Protein AF-A0A956QZU5-F1 (afdb_monomer_lite)

Secondary structure (DSSP, 8-state):
----------------------------------------------PPP-----------------------PPPPP--PPPPPPPPPPPPPPP----PPPP--PPPPP----------------S-GGGSTTGGGTT-BHHHH-TTS-GGG-HHHHHHHHHHHH-TTS---S-HHHHHHHHHHTTEEEEP--SSPPGGG--TTPEEEEEPGGG---EEEEEEETTEEEEEETTTTEEEEEEEHHHHHHTTB-TTSPBPTTS-SEEEEEEE-----

pLDDT: mean 71.3, std 22.9, range [30.33, 98.25]

Structure (mmCIF, N/CA/C/O backbone):
data_AF-A0A956QZU5-F1
#
_entry.id   AF-A0A956QZU5-F1
#
loop_
_atom_site.group_PDB
_atom_site.id
_atom_site.type_symbol
_atom_site.label_atom_id
_atom_site.label_alt_id
_atom_site.label_comp_id
_atom_site.label_asym_id
_atom_site.label_entity_id
_atom_site.label_seq_id
_atom_site.pdbx_PDB_ins_code
_atom_site.Cartn_x
_atom_site.Cartn_y
_atom_site.Cartn_z
_atom_site.occupancy
_atom_site.B_iso_or_equiv
_atom_site.auth_seq_id
_atom_site.auth_comp_id
_atom_site.auth_asym_id
_atom_site.auth_atom_id
_atom_site.pdbx_PDB_model_num
ATOM 1 N N . MET A 1 1 ? 34.925 -37.751 5.361 1.00 38.22 1 MET A N 1
ATOM 2 C CA . MET A 1 1 ? 33.468 -37.936 5.186 1.00 38.22 1 MET A CA 1
ATOM 3 C C . MET A 1 1 ? 32.939 -36.704 4.480 1.00 38.22 1 MET A C 1
ATOM 5 O O . MET A 1 1 ? 33.231 -35.604 4.926 1.00 38.22 1 MET A O 1
ATOM 9 N N . ASN A 1 2 ? 32.300 -36.908 3.331 1.00 30.33 2 ASN A N 1
ATOM 10 C CA . ASN A 1 2 ? 31.951 -35.898 2.332 1.00 30.33 2 ASN A CA 1
ATOM 11 C C . ASN A 1 2 ? 30.413 -35.758 2.322 1.00 30.33 2 ASN A C 1
ATOM 13 O O . ASN A 1 2 ? 29.758 -36.794 2.193 1.00 30.33 2 ASN A O 1
ATOM 17 N N . PRO A 1 3 ? 29.812 -34.569 2.510 1.00 35.53 3 PRO A N 1
ATOM 18 C CA . PRO A 1 3 ? 28.364 -34.428 2.613 1.00 35.53 3 PRO A CA 1
ATOM 19 C C . PRO A 1 3 ? 27.790 -33.980 1.266 1.00 35.53 3 PRO A C 1
ATOM 21 O O . PRO A 1 3 ? 27.530 -32.797 1.070 1.00 35.53 3 PRO A O 1
ATOM 24 N N . PHE A 1 4 ? 27.649 -34.898 0.307 1.00 39.19 4 PHE A N 1
ATOM 25 C CA . PHE A 1 4 ? 27.058 -34.551 -0.989 1.00 39.19 4 PHE A CA 1
ATOM 26 C C . PHE A 1 4 ? 26.403 -35.734 -1.708 1.00 39.19 4 PHE A C 1
ATOM 28 O O . PHE A 1 4 ? 26.676 -35.947 -2.874 1.00 39.19 4 PHE A O 1
ATOM 35 N N . GLU A 1 5 ? 25.528 -36.490 -1.041 1.00 43.59 5 GLU A N 1
ATOM 36 C CA . GLU A 1 5 ? 24.536 -37.336 -1.727 1.00 43.59 5 GLU A CA 1
ATOM 37 C C . GLU A 1 5 ? 23.300 -37.518 -0.845 1.00 43.59 5 GLU A C 1
ATOM 39 O O . GLU A 1 5 ? 23.311 -38.314 0.087 1.00 43.59 5 GLU A O 1
ATOM 44 N N . PHE A 1 6 ? 22.230 -36.774 -1.123 1.00 40.91 6 PHE A N 1
ATOM 45 C CA . PHE A 1 6 ? 20.870 -37.178 -0.763 1.00 40.91 6 PHE A CA 1
ATOM 46 C C . PHE A 1 6 ? 19.890 -36.361 -1.608 1.00 40.91 6 PHE A C 1
ATOM 48 O O . PHE A 1 6 ? 19.799 -35.156 -1.418 1.00 40.91 6 PHE A O 1
ATOM 55 N N . PHE A 1 7 ? 19.263 -37.019 -2.590 1.00 35.16 7 PHE A N 1
ATOM 56 C CA . PHE A 1 7 ? 17.941 -36.775 -3.202 1.00 35.16 7 PHE A CA 1
ATOM 57 C C . PHE A 1 7 ? 17.931 -37.268 -4.660 1.00 35.16 7 PHE A C 1
ATOM 59 O O . PHE A 1 7 ? 18.021 -36.501 -5.614 1.00 35.16 7 PHE A O 1
ATOM 66 N N . GLN A 1 8 ? 17.775 -38.585 -4.824 1.00 36.25 8 GLN A N 1
ATOM 67 C CA . GLN A 1 8 ? 17.162 -39.184 -6.009 1.00 36.25 8 GLN A CA 1
ATOM 68 C C . GLN A 1 8 ? 16.146 -40.241 -5.569 1.00 36.25 8 GLN A C 1
ATOM 70 O O . GLN A 1 8 ? 16.513 -41.290 -5.048 1.00 36.25 8 GLN A O 1
ATOM 75 N N . SER A 1 9 ? 14.871 -39.922 -5.772 1.00 33.72 9 SER A N 1
ATOM 76 C CA . SER A 1 9 ? 13.705 -40.808 -5.931 1.00 33.72 9 SER A CA 1
ATOM 77 C C . SER A 1 9 ? 12.515 -40.046 -5.386 1.00 33.72 9 SER A C 1
ATOM 79 O O . SER A 1 9 ? 12.492 -39.816 -4.186 1.00 33.72 9 SER A O 1
ATOM 81 N N . ILE A 1 10 ? 11.575 -39.627 -6.238 1.00 36.19 10 ILE A N 1
ATOM 82 C CA . ILE A 1 10 ? 10.305 -40.344 -6.425 1.00 36.19 10 ILE A CA 1
ATOM 83 C C . ILE A 1 10 ? 9.734 -39.929 -7.790 1.00 36.19 10 ILE A C 1
ATOM 85 O O . ILE A 1 10 ? 9.437 -38.763 -8.020 1.00 36.19 10 ILE A O 1
ATOM 89 N N . ASN A 1 11 ? 9.598 -40.890 -8.697 1.00 33.41 11 ASN A N 1
ATOM 90 C CA . ASN A 1 11 ? 8.709 -40.822 -9.852 1.00 33.41 11 ASN A CA 1
ATOM 91 C C . ASN A 1 11 ? 7.916 -42.131 -9.860 1.00 33.41 11 ASN A C 1
ATOM 93 O O . ASN A 1 11 ? 8.456 -43.164 -9.454 1.00 33.41 11 ASN A O 1
ATOM 97 N N . THR A 1 12 ? 6.709 -42.072 -10.429 1.00 35.16 12 THR A N 1
ATOM 98 C CA . THR A 1 12 ? 5.807 -43.162 -10.871 1.00 35.16 12 THR A CA 1
ATOM 99 C C . THR A 1 12 ? 4.524 -43.316 -10.040 1.00 35.16 12 THR A C 1
ATOM 101 O O . THR A 1 12 ? 4.569 -43.247 -8.817 1.00 35.16 12 THR A O 1
ATOM 104 N N . ILE A 1 13 ? 3.425 -43.612 -10.763 1.00 38.38 13 ILE A N 1
ATOM 105 C CA . ILE A 1 13 ? 1.996 -43.800 -10.403 1.00 38.38 13 ILE A CA 1
ATOM 106 C C . ILE A 1 13 ? 1.178 -42.532 -10.759 1.00 38.38 13 ILE A C 1
ATOM 108 O O . ILE A 1 13 ? 1.432 -41.477 -10.202 1.00 38.38 13 ILE A O 1
ATOM 112 N N . ASN A 1 14 ? 0.189 -42.502 -11.661 1.00 34.97 14 ASN A N 1
ATOM 113 C CA . ASN A 1 14 ? -0.456 -43.524 -12.486 1.00 34.97 14 ASN A CA 1
ATOM 114 C C . ASN A 1 14 ? -1.150 -42.883 -13.705 1.00 34.97 14 ASN A C 1
ATOM 116 O O . ASN A 1 14 ? -1.544 -41.720 -13.690 1.00 34.97 14 ASN A O 1
ATOM 120 N N . ASP A 1 15 ? -1.318 -43.721 -14.720 1.00 37.34 15 ASP A N 1
ATOM 121 C CA . ASP A 1 15 ? -1.978 -43.518 -16.006 1.00 37.34 15 ASP A CA 1
ATOM 122 C C . ASP A 1 15 ? -3.505 -43.787 -15.911 1.00 37.34 15 ASP A C 1
ATOM 124 O O . ASP A 1 15 ? -3.939 -44.589 -15.084 1.00 37.34 15 ASP A O 1
ATOM 128 N N . LYS A 1 16 ? -4.279 -43.185 -16.832 1.00 39.16 16 LYS A N 1
ATOM 129 C CA . LYS A 1 16 ? -5.666 -43.508 -17.269 1.00 39.16 16 LYS A CA 1
ATOM 130 C C . LYS A 1 16 ? -6.864 -43.325 -16.314 1.00 39.16 16 LYS A C 1
ATOM 132 O O . LYS A 1 16 ? -7.132 -44.145 -15.447 1.00 39.16 16 LYS A O 1
ATOM 137 N N . SER A 1 17 ? -7.776 -42.424 -16.693 1.00 39.62 17 SER A N 1
ATOM 138 C CA . SER A 1 17 ? -9.068 -42.836 -17.283 1.00 39.62 17 SER A CA 1
ATOM 139 C C . SER A 1 17 ? -9.805 -41.646 -17.910 1.00 39.62 17 SER A C 1
ATOM 141 O O . SER A 1 17 ? -9.961 -40.586 -17.312 1.00 39.62 17 SER A O 1
ATOM 143 N N . ALA A 1 18 ? -10.229 -41.838 -19.156 1.00 44.56 18 ALA A N 1
ATOM 144 C CA . ALA A 1 18 ? -11.156 -40.980 -19.873 1.00 44.56 18 ALA A CA 1
ATOM 145 C C . ALA A 1 18 ? -12.577 -41.493 -19.625 1.00 44.56 18 ALA A C 1
ATOM 147 O O . ALA A 1 18 ? -12.804 -42.683 -19.809 1.00 44.56 18 ALA A O 1
ATOM 148 N N . HIS A 1 19 ? -13.519 -40.614 -19.277 1.00 39.38 19 HIS A N 1
ATOM 149 C CA . HIS A 1 19 ? -14.961 -40.857 -19.395 1.00 39.38 19 HIS A CA 1
ATOM 150 C C . HIS A 1 19 ? -15.731 -39.530 -19.564 1.00 39.38 19 HIS A C 1
ATOM 152 O O . HIS A 1 19 ? -15.173 -38.465 -19.300 1.00 39.38 19 HIS A O 1
ATOM 158 N N . PRO A 1 20 ? -16.952 -39.581 -20.130 1.00 51.41 20 PRO A N 1
ATOM 159 C CA . PRO A 1 20 ? -17.399 -38.616 -21.125 1.00 51.41 20 PRO A CA 1
ATOM 160 C C . PRO A 1 20 ? -18.275 -37.488 -20.577 1.00 51.41 20 PRO A C 1
ATOM 162 O O . PRO A 1 20 ? -18.876 -37.567 -19.509 1.00 51.41 20 PRO A O 1
ATOM 165 N N . VAL A 1 21 ? -18.383 -36.465 -21.422 1.00 42.22 21 VAL A N 1
ATOM 166 C CA . VAL A 1 21 ? -19.355 -35.373 -21.394 1.00 42.22 21 VAL A CA 1
ATOM 167 C C . VAL A 1 21 ? -20.777 -35.938 -21.327 1.00 42.22 21 VAL A C 1
ATOM 169 O O . VAL A 1 21 ? -21.242 -36.549 -22.289 1.00 42.22 21 VAL A O 1
ATOM 172 N N . HIS A 1 22 ? -21.482 -35.682 -20.224 1.00 40.66 22 HIS A N 1
ATOM 173 C CA . HIS A 1 22 ? -22.939 -35.750 -20.185 1.00 40.66 22 HIS A CA 1
ATOM 174 C C . HIS A 1 22 ? -23.509 -34.341 -20.067 1.00 40.66 22 HIS A C 1
ATOM 176 O O . HIS A 1 22 ? -23.299 -33.620 -19.096 1.00 40.66 22 HIS A O 1
ATOM 182 N N . ASN A 1 23 ? -24.204 -33.977 -21.137 1.00 38.19 23 ASN A N 1
ATOM 183 C CA . ASN A 1 23 ? -25.040 -32.808 -21.286 1.00 38.19 23 ASN A CA 1
ATOM 184 C C . ASN A 1 23 ? -26.432 -33.192 -20.760 1.00 38.19 23 ASN A C 1
ATOM 186 O O . ASN A 1 23 ? -27.023 -34.150 -21.262 1.00 38.19 23 ASN A O 1
ATOM 190 N N . SER A 1 24 ? -26.947 -32.477 -19.767 1.00 42.22 24 SER A N 1
ATOM 191 C CA . SER A 1 24 ? -28.343 -32.596 -19.339 1.00 42.22 24 SER A CA 1
ATOM 192 C C . SER A 1 24 ? -28.873 -31.217 -18.974 1.00 42.22 24 SER A C 1
ATOM 194 O O . SER A 1 24 ? -28.684 -30.707 -17.873 1.00 42.22 24 SER A O 1
ATOM 196 N N . SER A 1 25 ? -29.487 -30.617 -19.987 1.00 39.22 25 SER A N 1
ATOM 197 C CA . SER A 1 25 ? -30.567 -29.646 -19.897 1.00 39.22 25 SER A CA 1
ATOM 198 C C . SER A 1 25 ? -31.794 -30.229 -19.184 1.00 39.22 25 SER A C 1
ATOM 200 O O . SER A 1 25 ? -31.963 -31.446 -19.170 1.00 39.22 25 SER A O 1
ATOM 202 N N . GLU A 1 26 ? -32.679 -29.322 -18.752 1.00 39.72 26 GLU A N 1
ATOM 203 C CA . GLU A 1 26 ? -34.025 -29.526 -18.176 1.00 39.72 26 GLU A CA 1
ATOM 204 C C . GLU A 1 26 ? -34.072 -29.719 -16.650 1.00 39.72 26 GLU A C 1
ATOM 206 O O . GLU A 1 26 ? -33.242 -30.411 -16.082 1.00 39.72 26 GLU A O 1
ATOM 211 N N . LEU A 1 27 ? -35.022 -29.187 -15.877 1.00 39.19 27 LEU A N 1
ATOM 212 C CA . LEU A 1 27 ? -36.102 -28.205 -16.031 1.00 39.19 27 LEU A CA 1
ATOM 213 C C . LEU A 1 27 ? -36.730 -28.048 -14.618 1.00 39.19 27 LEU A C 1
ATOM 215 O O . LEU A 1 27 ? -36.674 -28.966 -13.807 1.00 39.19 27 LEU A O 1
ATOM 219 N N . PHE A 1 28 ? -37.438 -26.934 -14.421 1.00 36.53 28 PHE A N 1
ATOM 220 C CA . PHE A 1 28 ? -38.560 -26.710 -13.491 1.00 36.53 28 PHE A CA 1
ATOM 221 C C . PHE A 1 28 ? -38.368 -26.367 -11.992 1.00 36.53 28 PHE A C 1
ATOM 223 O O . PHE A 1 28 ? -37.887 -27.138 -11.173 1.00 36.53 28 PHE A O 1
ATOM 230 N N . ALA A 1 29 ? -39.008 -25.224 -11.690 1.00 35.06 29 ALA A N 1
ATOM 231 C CA . ALA A 1 29 ? -39.972 -24.961 -10.613 1.00 35.06 29 ALA A CA 1
ATOM 232 C C . ALA A 1 29 ? -39.468 -24.569 -9.209 1.00 35.06 29 ALA A C 1
ATOM 234 O O . ALA A 1 29 ? -39.202 -25.392 -8.344 1.00 35.06 29 ALA A O 1
ATOM 235 N N . SER A 1 30 ? -39.465 -23.245 -8.997 1.00 42.38 30 SER A N 1
ATOM 236 C CA . SER A 1 30 ? -40.261 -22.508 -7.993 1.00 42.38 30 SER A CA 1
ATOM 237 C C . SER A 1 30 ? -40.954 -23.329 -6.895 1.00 42.38 30 SER A C 1
ATOM 239 O O . SER A 1 30 ? -41.783 -24.170 -7.224 1.00 42.38 30 SER A O 1
ATOM 241 N N . PHE A 1 31 ? -40.729 -22.970 -5.621 1.00 36.97 31 PHE A N 1
ATOM 242 C CA . PHE A 1 31 ? -41.789 -22.866 -4.606 1.00 36.97 31 PHE A CA 1
ATOM 243 C C . PHE A 1 31 ? -41.334 -22.097 -3.337 1.00 36.97 31 PHE A C 1
ATOM 245 O O . PHE A 1 31 ? -40.329 -22.436 -2.723 1.00 36.97 31 PHE A O 1
ATOM 252 N N . ASN A 1 32 ? -42.159 -21.105 -2.973 1.00 37.38 32 ASN A N 1
ATOM 253 C CA . ASN A 1 32 ? -42.519 -20.544 -1.656 1.00 37.38 32 ASN A CA 1
ATOM 254 C C . ASN A 1 32 ? -41.504 -19.888 -0.698 1.00 37.38 32 ASN A C 1
ATOM 256 O O . ASN A 1 32 ? -40.763 -20.539 0.031 1.00 37.38 32 ASN A O 1
ATOM 260 N N . ASP A 1 33 ? -41.677 -18.566 -0.575 1.00 42.94 33 ASP A N 1
ATOM 261 C CA . ASP A 1 33 ? -42.192 -17.877 0.623 1.00 42.94 33 ASP A CA 1
ATOM 262 C C . ASP A 1 33 ? -42.260 -18.680 1.937 1.00 42.94 33 ASP A C 1
ATOM 264 O O . ASP A 1 33 ? -43.090 -19.576 2.104 1.00 42.94 33 ASP A O 1
ATOM 268 N N . ALA A 1 34 ? -41.529 -18.199 2.944 1.00 41.28 34 ALA A N 1
ATOM 269 C CA . ALA A 1 34 ? -41.910 -18.351 4.343 1.00 41.28 34 ALA A CA 1
ATOM 270 C C . ALA A 1 34 ? -41.553 -17.082 5.133 1.00 41.28 34 ALA A C 1
ATOM 272 O O . ALA A 1 34 ? -40.403 -16.814 5.473 1.00 41.28 34 ALA A O 1
ATOM 273 N N . LYS A 1 35 ? -42.601 -16.306 5.428 1.00 43.19 35 LYS A N 1
ATOM 274 C CA . LYS A 1 35 ? -42.696 -15.403 6.578 1.00 43.19 35 LYS A CA 1
ATOM 275 C C . LYS A 1 35 ? -42.631 -16.204 7.881 1.00 43.19 35 LYS A C 1
ATOM 277 O O . LYS A 1 35 ? -43.197 -17.292 7.929 1.00 43.19 35 LYS A O 1
ATOM 282 N N . ASN A 1 36 ? -42.090 -15.565 8.922 1.00 39.16 36 ASN A N 1
ATOM 283 C CA . ASN A 1 36 ? -42.356 -15.700 10.371 1.00 39.16 36 ASN A CA 1
ATOM 284 C C . ASN A 1 36 ? -41.041 -15.799 11.151 1.00 39.16 36 ASN A C 1
ATOM 286 O O . ASN A 1 36 ? -40.121 -16.471 10.720 1.00 39.16 36 ASN A O 1
ATOM 290 N N . ALA A 1 37 ? -40.887 -15.233 12.338 1.00 40.50 37 ALA A N 1
ATOM 291 C CA . ALA A 1 37 ? -41.684 -14.306 13.126 1.00 40.50 37 ALA A CA 1
ATOM 292 C C . ALA A 1 37 ? -40.776 -13.845 14.276 1.00 40.50 37 ALA A C 1
ATOM 294 O O . ALA A 1 37 ? -39.840 -14.546 14.660 1.00 40.50 37 ALA A O 1
ATOM 295 N N . ASN A 1 38 ? -41.098 -12.682 14.836 1.00 40.41 38 ASN A N 1
ATOM 296 C CA . ASN A 1 38 ? -40.639 -12.221 16.140 1.00 40.41 38 ASN A CA 1
ATOM 297 C C . ASN A 1 38 ? -40.618 -13.345 17.184 1.00 40.41 38 ASN A C 1
ATOM 299 O O . ASN A 1 38 ? -41.602 -14.064 17.352 1.00 40.41 38 ASN A O 1
ATOM 303 N N . THR A 1 39 ? -39.561 -13.401 17.988 1.00 44.12 39 THR A N 1
ATOM 304 C CA . THR A 1 39 ? -39.683 -13.876 19.368 1.00 44.12 39 THR A CA 1
ATOM 305 C C . THR A 1 39 ? -38.781 -13.034 20.260 1.00 44.12 39 THR A C 1
ATOM 307 O O . THR A 1 39 ? -37.579 -13.240 20.362 1.00 44.12 39 THR A O 1
ATOM 310 N N . THR A 1 40 ? -39.397 -12.030 20.871 1.00 45.34 40 THR A N 1
ATOM 311 C CA . THR A 1 40 ? -38.969 -11.421 22.127 1.00 45.34 40 THR A CA 1
ATOM 312 C C . THR A 1 40 ? -39.109 -12.447 23.248 1.00 45.34 40 THR A C 1
ATOM 314 O O . THR A 1 40 ? -40.200 -12.984 23.443 1.00 45.34 40 THR A O 1
ATOM 317 N N . SER A 1 41 ? -38.048 -12.666 24.019 1.00 48.53 41 SER A N 1
ATOM 318 C CA . SER A 1 41 ? -38.150 -13.247 25.358 1.00 48.53 41 SER A CA 1
ATOM 319 C C . SER A 1 41 ? -37.207 -12.520 26.309 1.00 48.53 41 SER A C 1
ATOM 321 O O . SER A 1 41 ? -35.990 -12.701 26.268 1.00 48.53 41 SER A O 1
ATOM 323 N N . ASP A 1 42 ? -37.818 -11.699 27.159 1.00 42.81 42 ASP A N 1
ATOM 324 C CA . ASP A 1 42 ? -37.332 -11.356 28.487 1.00 42.81 42 ASP A CA 1
ATOM 325 C C . ASP A 1 42 ? -37.038 -12.625 29.296 1.00 42.81 42 ASP A C 1
ATOM 327 O O . ASP A 1 42 ? -37.886 -13.515 29.364 1.00 42.81 42 ASP A O 1
ATOM 331 N N . SER A 1 43 ? -35.905 -12.654 30.001 1.00 47.34 43 SER A N 1
ATOM 332 C CA . SER A 1 43 ? -35.846 -13.188 31.369 1.00 47.34 43 SER A CA 1
ATOM 333 C C . SER A 1 43 ? -34.502 -12.884 32.039 1.00 47.34 43 SER A C 1
ATOM 335 O O . SER A 1 43 ? -33.470 -13.442 31.685 1.00 47.34 43 SER A O 1
ATOM 337 N N . ALA A 1 44 ? -34.578 -11.998 33.031 1.00 40.28 44 ALA A N 1
ATOM 338 C CA . ALA A 1 44 ? -34.122 -12.186 34.408 1.00 40.28 44 ALA A CA 1
ATOM 339 C C . ALA A 1 44 ? -32.714 -12.758 34.695 1.00 40.28 44 ALA A C 1
ATOM 341 O O . ALA A 1 44 ? -32.441 -13.940 34.531 1.00 40.28 44 ALA A O 1
ATOM 342 N N . ASN A 1 45 ? -31.918 -11.899 35.344 1.00 44.25 45 ASN A N 1
ATOM 343 C CA . ASN A 1 45 ? -31.195 -12.149 36.596 1.00 44.25 45 ASN A CA 1
ATOM 344 C C . ASN A 1 45 ? -30.492 -13.503 36.785 1.00 44.25 45 ASN A C 1
ATOM 346 O O . ASN A 1 45 ? -31.076 -14.465 37.281 1.00 44.25 45 ASN A O 1
ATOM 350 N N . SER A 1 46 ? -29.165 -13.459 36.695 1.00 40.97 46 SER A N 1
ATOM 351 C CA . SER A 1 46 ? -28.314 -14.186 37.635 1.00 40.97 46 SER A CA 1
ATOM 352 C C . SER A 1 46 ? -27.110 -13.326 38.011 1.00 40.97 46 SER A C 1
ATOM 354 O O . SER A 1 46 ? -26.176 -13.146 37.232 1.00 40.97 46 SER A O 1
ATOM 356 N N . PHE A 1 47 ? -27.182 -12.780 39.225 1.00 46.56 47 PHE A N 1
ATOM 357 C CA . PHE A 1 47 ? -26.055 -12.283 40.007 1.00 46.56 47 PHE A CA 1
ATOM 358 C C . PHE A 1 47 ? -24.920 -13.316 39.993 1.00 46.56 47 PHE A C 1
ATOM 360 O O . PHE A 1 47 ? -25.129 -14.461 40.393 1.00 46.56 47 PHE A O 1
ATOM 367 N N . LEU A 1 48 ? -23.722 -12.903 39.582 1.00 55.28 48 LEU A N 1
ATOM 368 C CA . LEU A 1 48 ? -22.490 -13.650 39.826 1.00 55.28 48 LEU A CA 1
ATOM 369 C C . LEU A 1 48 ? -21.719 -12.991 40.979 1.00 55.28 48 LEU A C 1
ATOM 371 O O . LEU A 1 48 ? -21.706 -11.761 41.076 1.00 55.28 48 LEU A O 1
ATOM 375 N N . PRO A 1 49 ? -21.100 -13.783 41.870 1.00 54.19 49 PRO A N 1
ATOM 376 C CA . PRO A 1 49 ? -20.373 -13.260 43.013 1.00 54.19 49 PRO A CA 1
ATOM 377 C C . PRO A 1 49 ? -19.058 -12.605 42.582 1.00 54.19 49 PRO A C 1
ATOM 379 O O . PRO A 1 49 ? -18.298 -13.131 41.769 1.00 54.19 49 PRO A O 1
ATOM 382 N N . LEU A 1 50 ? -18.809 -11.448 43.187 1.00 47.06 50 LEU A N 1
ATOM 383 C CA . LEU A 1 50 ? -17.574 -10.681 43.157 1.00 47.06 50 LEU A CA 1
ATOM 384 C C . LEU A 1 50 ? -16.436 -11.535 43.751 1.00 47.06 50 LEU A C 1
ATOM 386 O O . LEU A 1 50 ? -16.355 -11.713 44.965 1.00 47.06 50 LEU A O 1
ATOM 390 N N . LEU A 1 51 ? -15.579 -12.094 42.896 1.00 45.50 51 LEU A N 1
ATOM 391 C CA . LEU A 1 51 ? -14.311 -12.688 43.315 1.00 45.50 51 LEU A CA 1
ATOM 392 C C . LEU A 1 51 ? -13.312 -11.556 43.563 1.00 45.50 51 LEU A C 1
ATOM 394 O O . LEU A 1 51 ? -12.741 -10.989 42.633 1.00 45.50 51 LEU A O 1
ATOM 398 N N . THR A 1 52 ? -13.134 -11.221 44.837 1.00 43.78 52 THR A N 1
ATOM 399 C CA . THR A 1 52 ? -12.012 -10.431 45.339 1.00 43.78 52 THR A CA 1
ATOM 400 C C . THR A 1 52 ? -10.729 -11.211 45.063 1.00 43.78 52 THR A C 1
ATOM 402 O O . THR A 1 52 ? -10.515 -12.277 45.636 1.00 43.78 52 THR A O 1
ATOM 405 N N . ILE A 1 53 ? -9.903 -10.719 44.141 1.00 46.75 53 ILE A N 1
ATOM 406 C CA . ILE A 1 53 ? -8.560 -11.251 43.914 1.00 46.75 53 ILE A CA 1
ATOM 407 C C . ILE A 1 53 ? -7.630 -10.502 44.863 1.00 46.75 53 ILE A C 1
ATOM 409 O O . ILE A 1 53 ? -7.420 -9.297 44.713 1.00 46.75 53 ILE A O 1
ATOM 413 N N . ASP A 1 54 ? -7.110 -11.232 45.844 1.00 43.69 54 ASP A N 1
ATOM 414 C CA . ASP A 1 54 ? -6.040 -10.787 46.724 1.00 43.69 54 ASP A CA 1
ATOM 415 C C . ASP A 1 54 ? -4.808 -10.390 45.900 1.00 43.69 54 ASP A C 1
ATOM 417 O O . ASP A 1 54 ? -4.286 -11.152 45.084 1.00 43.69 54 ASP A O 1
ATOM 421 N N . THR A 1 55 ? -4.341 -9.169 46.128 1.00 53.28 55 THR A N 1
ATOM 422 C CA . THR A 1 55 ? -3.046 -8.664 45.676 1.00 53.28 55 THR A CA 1
ATOM 423 C C . THR A 1 55 ? -1.909 -9.451 46.332 1.00 53.28 55 THR A C 1
ATOM 425 O O . THR A 1 55 ? -1.817 -9.425 47.561 1.00 53.28 55 THR A O 1
ATOM 428 N N . PRO A 1 56 ? -0.985 -10.073 45.576 1.00 52.66 56 PRO A N 1
ATOM 429 C CA . PRO A 1 56 ? 0.275 -10.506 46.149 1.00 52.66 56 PRO A CA 1
ATOM 430 C C . PRO A 1 56 ? 1.210 -9.303 46.292 1.00 52.66 56 PRO A C 1
ATOM 432 O O . PRO A 1 56 ? 1.623 -8.660 45.324 1.00 52.66 56 PRO A O 1
ATOM 435 N N . GLU A 1 57 ? 1.517 -9.017 47.549 1.00 45.59 57 GLU A N 1
ATOM 436 C CA . GLU A 1 57 ? 2.592 -8.152 47.990 1.00 45.59 57 GLU A CA 1
ATOM 437 C C . GLU A 1 57 ? 3.937 -8.535 47.345 1.00 45.59 57 GLU A C 1
ATOM 439 O O . GLU A 1 57 ? 4.343 -9.694 47.300 1.00 45.59 57 GLU A O 1
ATOM 444 N N . ASN A 1 58 ? 4.654 -7.498 46.914 1.00 50.97 58 ASN A N 1
ATOM 445 C CA . ASN A 1 58 ? 6.049 -7.273 47.283 1.00 50.97 58 ASN A CA 1
ATOM 446 C C . ASN A 1 58 ? 7.046 -8.424 47.028 1.00 50.97 58 ASN A C 1
ATOM 448 O O . ASN A 1 58 ? 7.499 -9.100 47.949 1.00 50.97 58 ASN A O 1
ATOM 452 N N . ILE A 1 59 ? 7.503 -8.549 45.779 1.00 45.66 59 ILE A N 1
ATOM 453 C CA . ILE A 1 59 ? 8.784 -9.200 45.471 1.00 45.66 59 ILE A CA 1
ATOM 454 C C . ILE A 1 59 ? 9.795 -8.106 45.109 1.00 45.66 59 ILE A C 1
ATOM 456 O O . ILE A 1 59 ? 9.948 -7.712 43.952 1.00 45.66 59 ILE A O 1
ATOM 460 N N . GLN A 1 60 ? 10.496 -7.605 46.129 1.00 44.03 60 GLN A N 1
ATOM 461 C CA . GLN A 1 60 ? 11.757 -6.885 45.969 1.00 44.03 60 GLN A CA 1
ATOM 462 C C . GLN A 1 60 ? 12.820 -7.849 45.422 1.00 44.03 60 GLN A C 1
ATOM 464 O O . GLN A 1 60 ? 13.563 -8.486 46.167 1.00 44.03 60 GLN A O 1
ATOM 469 N N . ASN A 1 61 ? 12.916 -7.940 44.096 1.00 41.19 61 ASN A N 1
ATOM 470 C CA . ASN A 1 61 ? 14.060 -8.558 43.439 1.00 41.19 61 ASN A CA 1
ATOM 471 C C . ASN A 1 61 ? 15.269 -7.619 43.538 1.00 41.19 61 ASN A C 1
ATOM 473 O O . ASN A 1 61 ? 15.449 -6.686 42.756 1.00 41.19 61 ASN A O 1
ATOM 477 N N . SER A 1 62 ? 16.105 -7.891 44.535 1.00 45.72 62 SER A N 1
ATOM 478 C CA . SER A 1 62 ? 17.476 -7.407 44.654 1.00 45.72 62 SER A CA 1
ATOM 479 C C . SER A 1 62 ? 18.314 -7.939 43.477 1.00 45.72 62 SER A C 1
ATOM 481 O O . SER A 1 62 ? 18.895 -9.023 43.548 1.00 45.72 62 SER A O 1
ATOM 483 N N . CYS A 1 63 ? 18.408 -7.168 42.394 1.00 43.09 63 CYS A N 1
ATOM 484 C CA . CYS A 1 63 ? 19.436 -7.350 41.369 1.00 43.09 63 CYS A CA 1
ATOM 485 C C . CYS A 1 63 ? 20.793 -6.898 41.928 1.00 43.09 63 CYS A C 1
ATOM 487 O O . CYS A 1 63 ? 21.170 -5.732 41.816 1.00 43.09 63 CYS A O 1
ATOM 489 N N . GLN A 1 64 ? 21.539 -7.821 42.539 1.00 47.69 64 GLN A N 1
ATOM 490 C CA . GLN A 1 64 ? 22.959 -7.607 42.812 1.00 47.69 64 GLN A CA 1
ATOM 491 C C . GLN A 1 64 ? 23.739 -7.709 41.497 1.00 47.69 64 GLN A C 1
ATOM 493 O O . GLN A 1 64 ? 23.931 -8.789 40.941 1.00 47.69 64 GLN A O 1
ATOM 498 N N . LEU A 1 65 ? 24.174 -6.554 40.997 1.00 44.47 65 LEU A N 1
ATOM 499 C CA . LEU A 1 65 ? 25.133 -6.430 39.906 1.00 44.47 65 LEU A CA 1
ATOM 500 C C . LEU A 1 65 ? 26.497 -6.945 40.384 1.00 44.47 65 LEU A C 1
ATOM 502 O O . LEU A 1 65 ? 27.188 -6.276 41.151 1.00 44.47 65 LEU A O 1
ATOM 506 N N . LEU A 1 66 ? 26.897 -8.130 39.925 1.00 57.25 66 LEU A N 1
ATOM 507 C CA . LEU A 1 66 ? 28.285 -8.571 40.036 1.00 57.25 66 LEU A CA 1
ATOM 508 C C . LEU A 1 66 ? 29.138 -7.827 38.992 1.00 57.25 66 LEU A C 1
ATOM 510 O O . LEU A 1 66 ? 28.744 -7.750 37.826 1.00 57.25 66 LEU A O 1
ATOM 514 N N . PRO A 1 67 ? 30.320 -7.302 39.358 1.00 54.66 67 PRO A N 1
ATOM 515 C CA . PRO A 1 67 ? 31.218 -6.667 38.404 1.00 54.66 67 PRO A CA 1
ATOM 516 C C . PRO A 1 67 ? 31.901 -7.731 37.532 1.00 54.66 67 PRO A C 1
ATOM 518 O O . PRO A 1 67 ? 32.895 -8.342 37.925 1.00 54.66 67 PRO A O 1
ATOM 521 N N . TRP A 1 68 ? 31.394 -7.942 36.317 1.00 44.34 68 TRP A N 1
ATOM 522 C CA . TRP A 1 68 ? 32.111 -8.682 35.279 1.00 44.34 68 TRP A CA 1
ATOM 523 C C . TRP A 1 68 ? 33.276 -7.844 34.742 1.00 44.34 68 TRP A C 1
ATOM 525 O O . TRP A 1 68 ? 33.110 -6.972 33.893 1.00 44.34 68 TRP A O 1
ATOM 535 N N . LYS A 1 69 ? 34.485 -8.124 35.237 1.00 51.62 69 LYS A N 1
ATOM 536 C CA . LYS A 1 69 ? 35.737 -7.709 34.594 1.00 51.62 69 LYS A CA 1
ATOM 537 C C . LYS A 1 69 ? 36.105 -8.741 33.529 1.00 51.62 69 LYS A C 1
ATOM 539 O O . LYS A 1 69 ? 36.722 -9.755 33.841 1.00 51.62 69 LYS A O 1
ATOM 544 N N . PHE A 1 70 ? 35.750 -8.474 32.275 1.00 54.38 70 PHE A N 1
ATOM 545 C CA . PHE A 1 70 ? 36.396 -9.138 31.144 1.00 54.38 70 PHE A CA 1
ATOM 546 C C . PHE A 1 70 ? 37.782 -8.510 30.931 1.00 54.38 70 PHE A C 1
ATOM 548 O O . PHE A 1 70 ? 37.875 -7.286 30.820 1.00 54.38 70 PHE A O 1
ATOM 555 N N . PRO A 1 71 ? 38.872 -9.294 30.872 1.00 63.97 71 PRO A N 1
ATOM 556 C CA . PRO A 1 71 ? 40.142 -8.775 30.394 1.00 63.97 71 PRO A CA 1
ATOM 557 C C . PRO A 1 71 ? 39.999 -8.461 28.902 1.00 63.97 71 PRO A C 1
ATOM 559 O O . PRO A 1 71 ? 39.747 -9.356 28.093 1.00 63.97 71 PRO A O 1
ATOM 562 N N . LEU A 1 72 ? 40.151 -7.184 28.546 1.00 52.28 72 LEU A N 1
ATOM 563 C CA . LEU A 1 72 ? 40.316 -6.745 27.164 1.00 52.28 72 LEU A CA 1
ATOM 564 C C . LEU A 1 72 ? 41.548 -7.459 26.594 1.00 52.28 72 LEU A C 1
ATOM 566 O O . LEU A 1 72 ? 42.684 -7.140 26.950 1.00 52.28 72 LEU A O 1
ATOM 570 N N . ARG A 1 73 ? 41.325 -8.468 25.746 1.00 59.94 73 ARG A N 1
ATOM 571 C CA . ARG A 1 73 ? 42.387 -9.002 24.893 1.00 59.94 73 ARG A CA 1
ATOM 572 C C . ARG A 1 73 ? 42.731 -7.917 23.871 1.00 59.94 73 ARG A C 1
ATOM 574 O O . ARG A 1 73 ? 41.807 -7.395 23.252 1.00 59.94 73 ARG A O 1
ATOM 581 N N . PRO A 1 74 ? 44.015 -7.581 23.676 1.00 64.31 74 PRO A N 1
ATOM 582 C CA . PRO A 1 74 ? 44.411 -6.715 22.578 1.00 64.31 74 PRO A CA 1
ATOM 583 C C . PRO A 1 74 ? 44.006 -7.388 21.266 1.00 64.31 74 PRO A C 1
ATOM 585 O O . PRO A 1 74 ? 44.376 -8.539 21.013 1.00 64.31 74 PRO A O 1
ATOM 588 N N . GLU A 1 75 ? 43.196 -6.689 20.476 1.00 57.25 75 GLU A N 1
ATOM 589 C CA . GLU A 1 75 ? 42.775 -7.149 19.161 1.00 57.25 75 GLU A CA 1
ATOM 590 C C . GLU A 1 75 ? 44.014 -7.346 18.292 1.00 57.25 75 GLU A C 1
ATOM 592 O O . GLU A 1 75 ? 44.779 -6.412 18.040 1.00 57.25 75 GLU A O 1
ATOM 597 N N . GLN A 1 76 ? 44.251 -8.587 17.874 1.00 71.31 76 GLN A N 1
ATOM 598 C CA . GLN A 1 76 ? 45.221 -8.836 16.824 1.00 71.31 76 GLN A CA 1
ATOM 599 C C . GLN A 1 76 ? 44.592 -8.412 15.495 1.00 71.31 76 GLN A C 1
ATOM 601 O O . GLN A 1 76 ? 43.431 -8.752 15.253 1.00 71.31 76 GLN A O 1
ATOM 606 N N . PRO A 1 77 ? 45.325 -7.682 14.638 1.00 70.62 77 PRO A N 1
ATOM 607 C CA . PRO A 1 77 ? 44.820 -7.281 13.338 1.00 70.62 77 PRO A CA 1
ATOM 608 C C . PRO A 1 77 ? 44.462 -8.533 12.537 1.00 70.62 77 PRO A C 1
ATOM 610 O O . PRO A 1 77 ? 45.315 -9.370 12.238 1.00 70.62 77 PRO A O 1
ATOM 613 N N . ILE A 1 78 ? 43.175 -8.666 12.225 1.00 72.06 78 ILE A N 1
ATOM 614 C CA . ILE A 1 78 ? 42.667 -9.714 11.349 1.00 72.06 78 ILE A CA 1
ATOM 615 C C . ILE A 1 78 ? 43.228 -9.417 9.956 1.00 72.06 78 ILE A C 1
ATOM 617 O O . ILE A 1 78 ? 42.799 -8.476 9.291 1.00 72.06 78 ILE A O 1
ATOM 621 N N . LEU A 1 79 ? 44.219 -10.203 9.532 1.00 71.44 79 LEU A N 1
ATOM 622 C CA . LEU A 1 79 ? 44.681 -10.250 8.148 1.00 71.44 79 LEU A CA 1
ATOM 623 C C . LEU A 1 79 ? 43.540 -10.817 7.299 1.00 71.44 79 LEU A C 1
ATOM 625 O O . LEU A 1 79 ? 43.342 -12.028 7.229 1.00 71.44 79 LEU A O 1
ATOM 629 N N . ILE A 1 80 ? 42.760 -9.924 6.697 1.00 77.19 80 ILE A N 1
ATOM 630 C CA . ILE A 1 80 ? 41.788 -10.286 5.670 1.00 77.19 80 ILE A CA 1
ATOM 631 C C . ILE A 1 80 ? 42.608 -10.644 4.421 1.00 77.19 80 ILE A C 1
ATOM 633 O O . ILE A 1 80 ? 43.336 -9.780 3.928 1.00 77.19 80 ILE A O 1
ATOM 637 N N . PRO A 1 81 ? 42.561 -11.895 3.926 1.00 73.44 81 PRO A N 1
ATOM 638 C CA . PRO A 1 81 ? 43.263 -12.258 2.703 1.00 73.44 81 PRO A CA 1
ATOM 639 C C . PRO A 1 81 ? 42.712 -11.434 1.536 1.00 73.44 81 PRO A C 1
ATOM 641 O O . PRO A 1 81 ? 41.494 -11.311 1.382 1.00 73.44 81 PRO A O 1
ATOM 644 N N . GLU A 1 82 ? 43.608 -10.858 0.731 1.00 77.81 82 GLU A N 1
ATOM 645 C CA . GLU A 1 82 ? 43.221 -10.122 -0.472 1.00 77.81 82 GLU A CA 1
ATOM 646 C C . GLU A 1 82 ? 42.372 -11.024 -1.384 1.00 77.81 82 GLU A C 1
ATOM 648 O O . GLU A 1 82 ? 42.768 -12.162 -1.670 1.00 77.81 82 GLU A O 1
ATOM 653 N N . PRO A 1 83 ? 41.197 -10.554 -1.843 1.00 75.44 83 PRO A N 1
ATOM 654 C CA . PRO A 1 83 ? 40.380 -11.319 -2.767 1.00 75.44 83 PRO A CA 1
ATOM 655 C C . PRO A 1 83 ? 41.149 -11.517 -4.074 1.00 75.44 83 PRO A C 1
ATOM 657 O O . PRO A 1 83 ? 41.623 -10.563 -4.691 1.00 75.44 83 PRO A O 1
ATOM 660 N N . SER A 1 84 ? 41.267 -12.774 -4.501 1.00 80.75 84 SER A N 1
ATOM 661 C CA . SER A 1 84 ? 41.877 -13.113 -5.783 1.00 80.75 84 SER A CA 1
ATOM 662 C C . SER A 1 84 ? 41.115 -12.428 -6.928 1.00 80.75 84 SER A C 1
ATOM 664 O O . SER A 1 84 ? 39.880 -12.404 -6.901 1.00 80.75 84 SER A O 1
ATOM 666 N N . PRO A 1 85 ? 41.814 -11.875 -7.937 1.00 76.94 85 PRO A N 1
ATOM 667 C CA . PRO A 1 85 ? 41.172 -11.190 -9.049 1.00 76.94 85 PRO A CA 1
ATOM 668 C C . PRO A 1 85 ? 40.238 -12.148 -9.793 1.00 76.94 85 PRO A C 1
ATOM 670 O O . PRO A 1 85 ? 40.652 -13.203 -10.275 1.00 76.94 85 PRO A O 1
ATOM 673 N N . ILE A 1 86 ? 38.962 -11.769 -9.872 1.00 77.56 86 ILE A N 1
ATOM 674 C CA . ILE A 1 86 ? 37.951 -12.489 -10.646 1.00 77.56 86 ILE A CA 1
ATOM 675 C C . ILE A 1 86 ? 38.312 -12.315 -12.130 1.00 77.56 86 ILE A C 1
ATOM 677 O O . ILE A 1 86 ? 38.430 -11.172 -12.583 1.00 77.56 86 ILE A O 1
ATOM 681 N N . PRO A 1 87 ? 38.507 -13.399 -12.903 1.00 73.44 87 PRO A N 1
ATOM 682 C CA . PRO A 1 87 ? 38.765 -13.287 -14.330 1.00 73.44 87 PRO A CA 1
ATOM 683 C C . PRO A 1 87 ? 37.559 -12.638 -15.015 1.00 73.44 87 PRO A C 1
ATOM 685 O O . PRO A 1 87 ? 36.426 -13.102 -14.881 1.00 73.44 87 PRO A O 1
ATOM 688 N N . PHE A 1 88 ? 37.810 -11.547 -15.739 1.00 62.62 88 PHE A N 1
ATOM 689 C CA . PHE A 1 88 ? 36.802 -10.893 -16.566 1.00 62.62 88 PHE A CA 1
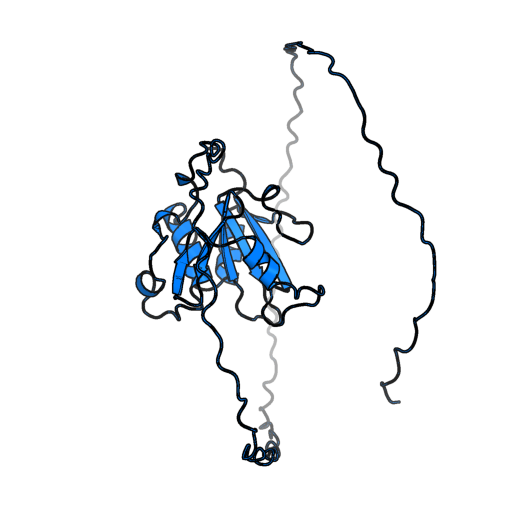ATOM 690 C C . PHE A 1 88 ? 36.270 -11.892 -17.606 1.00 62.62 88 PHE A C 1
ATOM 692 O O . PHE A 1 88 ? 37.078 -12.510 -18.308 1.00 62.62 88 PHE A O 1
ATOM 699 N N . PRO A 1 89 ? 34.941 -12.065 -17.733 1.00 66.38 89 PRO A N 1
ATOM 700 C CA . PRO A 1 89 ? 34.382 -12.844 -18.824 1.00 66.38 89 PRO A CA 1
ATOM 701 C C . PRO A 1 89 ? 34.767 -12.186 -20.152 1.00 66.38 89 PRO A C 1
ATOM 703 O O . PRO A 1 89 ? 34.698 -10.964 -20.302 1.00 66.38 89 PRO A O 1
ATOM 706 N N . SER A 1 90 ? 35.220 -13.015 -21.091 1.00 71.56 90 SER A N 1
ATOM 707 C CA . SER A 1 90 ? 35.616 -12.621 -22.441 1.00 71.56 90 SER A CA 1
ATOM 708 C C . SER A 1 90 ? 34.549 -11.754 -23.128 1.00 71.56 90 SER A C 1
ATOM 710 O O . SER A 1 90 ? 33.357 -11.925 -22.858 1.00 71.56 90 SER A O 1
ATOM 712 N N . PRO A 1 91 ? 34.956 -10.834 -24.022 1.00 67.06 91 PRO A N 1
ATOM 713 C CA . PRO A 1 91 ? 34.027 -9.977 -24.747 1.00 67.06 91 PRO A CA 1
ATOM 714 C C . PRO A 1 91 ? 33.019 -10.810 -25.544 1.00 67.06 91 PRO A C 1
ATOM 716 O O . PRO A 1 91 ? 33.367 -11.818 -26.162 1.00 67.06 91 PRO A O 1
ATOM 719 N N . PHE A 1 92 ? 31.760 -10.375 -25.484 1.00 61.66 92 PHE A N 1
ATOM 720 C CA . PHE A 1 92 ? 30.639 -10.929 -26.235 1.00 61.66 92 PHE A CA 1
ATOM 721 C C . PHE A 1 92 ? 30.982 -11.064 -27.729 1.00 61.66 92 PHE A C 1
ATOM 723 O O . PHE A 1 92 ? 31.629 -10.167 -28.274 1.00 61.66 92 PHE A O 1
ATOM 730 N N . PRO A 1 93 ? 30.528 -12.135 -28.406 1.00 60.09 93 PRO A N 1
ATOM 731 C CA . PRO A 1 93 ? 30.656 -12.233 -29.852 1.00 60.09 93 PRO A CA 1
ATOM 732 C C . PRO A 1 93 ? 29.890 -11.087 -30.526 1.00 60.09 93 PRO A C 1
ATOM 734 O O . PRO A 1 93 ? 28.730 -10.818 -30.204 1.00 60.09 93 PRO A O 1
ATOM 737 N N . GLU A 1 94 ? 30.572 -10.415 -31.451 1.00 56.69 94 GLU A N 1
ATOM 738 C CA . GLU A 1 94 ? 30.016 -9.426 -32.372 1.00 56.69 94 GLU A CA 1
ATOM 739 C C . GLU A 1 94 ? 28.808 -10.020 -33.115 1.00 56.69 94 GLU A C 1
ATOM 741 O O . GLU A 1 94 ? 28.918 -10.998 -33.856 1.00 56.69 94 GLU A O 1
ATOM 746 N N . PHE A 1 95 ? 27.632 -9.429 -32.895 1.00 53.59 95 PHE A N 1
ATOM 747 C CA . PHE A 1 95 ? 26.422 -9.688 -33.672 1.00 53.59 95 PHE A CA 1
ATOM 748 C C . PHE A 1 95 ? 26.558 -8.996 -35.035 1.00 53.59 95 PHE A C 1
ATOM 750 O O . PHE A 1 95 ? 26.107 -7.864 -35.199 1.00 53.59 95 PHE A O 1
ATOM 757 N N . SER A 1 96 ? 27.198 -9.656 -36.001 1.00 53.31 96 SER A N 1
ATOM 758 C CA . SER A 1 96 ? 27.376 -9.096 -37.351 1.00 53.31 96 SER A CA 1
ATOM 759 C C . SER A 1 96 ? 26.511 -9.725 -38.440 1.00 53.31 96 SER A C 1
ATOM 761 O O . SER A 1 96 ? 26.504 -9.190 -39.537 1.00 53.31 96 SER A O 1
ATOM 763 N N . ASP A 1 97 ? 25.714 -10.761 -38.164 1.00 56.47 97 ASP A N 1
ATOM 764 C CA . ASP A 1 97 ? 24.913 -11.418 -39.208 1.00 56.47 97 ASP A CA 1
ATOM 765 C C . ASP A 1 97 ? 23.506 -11.788 -38.714 1.00 56.47 97 ASP A C 1
ATOM 767 O O . ASP A 1 97 ? 23.248 -12.906 -38.266 1.00 56.47 97 ASP A O 1
ATOM 771 N N . LEU A 1 98 ? 22.564 -10.844 -38.811 1.00 56.44 98 LEU A N 1
ATOM 772 C CA . LEU A 1 98 ? 21.131 -11.153 -38.806 1.00 56.44 98 LEU A CA 1
ATOM 773 C C . LEU A 1 98 ? 20.554 -10.856 -40.199 1.00 56.44 98 LEU A C 1
ATOM 775 O O . LEU A 1 98 ? 20.680 -9.725 -40.669 1.00 56.44 98 LEU A O 1
ATOM 779 N N . PRO A 1 99 ? 19.926 -11.839 -40.871 1.00 61.03 99 PRO A N 1
ATOM 780 C CA . PRO A 1 99 ? 19.339 -11.641 -42.190 1.00 61.03 99 PRO A CA 1
ATOM 781 C C . PRO A 1 99 ? 18.121 -10.712 -42.120 1.00 61.03 99 PRO A C 1
ATOM 783 O O . PRO A 1 99 ? 17.241 -10.874 -41.271 1.00 61.03 99 PRO A O 1
ATOM 786 N N . GLU A 1 100 ? 18.064 -9.753 -43.046 1.00 56.72 100 GLU A N 1
ATOM 787 C CA . GLU A 1 100 ? 16.912 -8.878 -43.262 1.00 56.72 100 GLU A CA 1
ATOM 788 C C . GLU A 1 100 ? 15.646 -9.710 -43.523 1.00 56.72 100 GLU A C 1
ATOM 790 O O . GLU A 1 100 ? 15.585 -10.506 -44.461 1.00 56.72 100 GLU A O 1
ATOM 795 N N . LEU A 1 101 ? 14.618 -9.521 -42.692 1.00 58.91 101 LEU A N 1
ATOM 796 C CA . LEU A 1 101 ? 13.293 -10.100 -42.905 1.00 58.91 101 LEU A CA 1
ATOM 797 C C . LEU A 1 101 ? 12.522 -9.266 -43.946 1.00 58.91 101 LEU A C 1
ATOM 799 O O . LEU A 1 101 ? 12.240 -8.093 -43.688 1.00 58.91 101 LEU A O 1
ATOM 803 N N . PRO A 1 102 ? 12.102 -9.842 -45.089 1.00 62.19 102 PRO A N 1
ATOM 804 C CA . PRO A 1 102 ? 11.208 -9.170 -46.017 1.00 62.19 102 PRO A CA 1
ATOM 805 C C . PRO A 1 102 ? 9.755 -9.424 -45.600 1.00 62.19 102 PRO A C 1
ATOM 807 O O . PRO A 1 102 ? 9.302 -10.566 -45.548 1.00 62.19 102 PRO A O 1
ATOM 810 N N . GLY A 1 103 ? 8.981 -8.371 -45.337 1.00 47.34 103 GLY A N 1
ATOM 811 C CA . GLY A 1 103 ? 7.560 -8.567 -45.048 1.00 47.34 103 GLY A CA 1
ATOM 812 C C . GLY A 1 103 ? 6.780 -7.298 -44.759 1.00 47.34 103 GLY A C 1
ATOM 813 O O . GLY A 1 103 ? 6.587 -6.931 -43.606 1.00 47.34 103 GLY A O 1
ATOM 814 N N . LYS A 1 104 ? 6.281 -6.659 -45.821 1.00 51.62 104 LYS A N 1
ATOM 815 C CA . LYS A 1 104 ? 5.235 -5.631 -45.769 1.00 51.62 104 LYS A CA 1
ATOM 816 C C . LYS A 1 104 ? 4.016 -6.157 -44.997 1.00 51.62 104 LYS A C 1
ATOM 818 O O . LYS A 1 104 ? 3.276 -6.995 -45.508 1.00 51.62 104 LYS A O 1
ATOM 823 N N . LEU A 1 105 ? 3.788 -5.633 -43.796 1.00 45.25 105 LEU A N 1
ATOM 824 C CA . LEU A 1 105 ? 2.525 -5.786 -43.079 1.00 45.25 105 LEU A CA 1
ATOM 825 C C . LEU A 1 105 ? 1.467 -4.910 -43.757 1.00 45.25 105 LEU A C 1
ATOM 827 O O . LEU A 1 105 ? 1.604 -3.691 -43.844 1.00 45.25 105 LEU A O 1
ATOM 831 N N . SER A 1 106 ? 0.432 -5.564 -44.277 1.00 60.53 106 SER A N 1
ATOM 832 C CA . SER A 1 106 ? -0.770 -4.908 -44.793 1.00 60.53 106 SER A CA 1
ATOM 833 C C . SER A 1 106 ? -1.547 -4.255 -43.641 1.00 60.53 106 SER A C 1
ATOM 835 O O . SER A 1 106 ? -1.547 -4.804 -42.536 1.00 60.53 106 SER A O 1
ATOM 837 N N . PRO A 1 107 ? -2.216 -3.111 -43.866 1.00 57.44 107 PRO A N 1
ATOM 838 C CA . PRO A 1 107 ? -3.026 -2.464 -42.842 1.00 57.44 107 PRO A CA 1
ATOM 839 C C . PRO A 1 107 ? -4.195 -3.373 -42.441 1.00 57.44 107 PRO A C 1
ATOM 841 O O . PRO A 1 107 ? -4.943 -3.863 -43.287 1.00 57.44 107 PRO A O 1
ATOM 844 N N . ALA A 1 108 ? -4.316 -3.624 -41.138 1.00 54.22 108 ALA A N 1
ATOM 845 C CA . ALA A 1 108 ? -5.424 -4.372 -40.560 1.00 54.22 108 ALA A CA 1
ATOM 846 C C . ALA A 1 108 ? -6.755 -3.624 -40.791 1.00 54.22 108 ALA A C 1
ATOM 848 O O . ALA A 1 108 ? -6.771 -2.394 -40.715 1.00 54.22 108 ALA A O 1
ATOM 849 N N . PRO A 1 109 ? -7.867 -4.335 -41.051 1.00 59.44 109 PRO A N 1
ATOM 850 C CA . PRO A 1 109 ? -9.169 -3.708 -41.234 1.00 59.44 109 PRO A CA 1
ATOM 851 C C . PRO A 1 109 ? -9.630 -3.031 -39.938 1.00 59.44 109 PRO A C 1
ATOM 853 O O . PRO A 1 109 ? -9.607 -3.637 -38.862 1.00 59.44 109 PRO A O 1
ATOM 856 N N . GLU A 1 110 ? -10.055 -1.773 -40.062 1.00 47.38 110 GLU A N 1
ATOM 857 C CA . GLU A 1 110 ? -10.759 -1.018 -39.029 1.00 47.38 110 GLU A CA 1
ATOM 858 C C . GLU A 1 110 ? -11.950 -1.839 -38.522 1.00 47.38 110 GLU A C 1
ATOM 860 O O . GLU A 1 110 ? -12.946 -2.034 -39.216 1.00 47.38 110 GLU A O 1
ATOM 865 N N . ARG A 1 111 ? -11.838 -2.355 -37.295 1.00 47.78 111 ARG A N 1
ATOM 866 C CA . ARG A 1 111 ? -12.984 -2.901 -36.572 1.00 47.78 111 ARG A CA 1
ATOM 867 C C . ARG A 1 111 ? -13.866 -1.738 -36.145 1.00 47.78 111 ARG A C 1
ATOM 869 O O . ARG A 1 111 ? -13.469 -0.932 -35.302 1.00 47.78 111 ARG A O 1
ATOM 876 N N . GLU A 1 112 ? -15.058 -1.696 -36.727 1.00 48.69 112 GLU A N 1
ATOM 877 C CA . GLU A 1 112 ? -16.175 -0.861 -36.308 1.00 48.69 112 GLU A CA 1
ATOM 878 C C . GLU A 1 112 ? -16.330 -0.914 -34.784 1.00 48.69 112 GLU A C 1
ATOM 880 O O . GLU A 1 112 ? -16.544 -1.968 -34.178 1.00 48.69 112 GLU A O 1
ATOM 885 N N . ARG A 1 113 ? -16.189 0.255 -34.155 1.00 45.34 113 ARG A N 1
ATOM 886 C CA . ARG A 1 113 ? -16.519 0.469 -32.749 1.00 45.34 113 ARG A CA 1
ATOM 887 C C . ARG A 1 113 ? -18.024 0.278 -32.596 1.00 45.34 113 ARG A C 1
ATOM 889 O O . ARG A 1 113 ? -18.800 1.194 -32.857 1.00 45.34 113 ARG A O 1
ATOM 896 N N . SER A 1 114 ? -18.438 -0.914 -32.174 1.00 53.00 114 SER A N 1
ATOM 897 C CA . SER A 1 114 ? -19.801 -1.131 -31.707 1.00 53.00 114 SER A CA 1
ATOM 898 C C . SER A 1 114 ? -20.006 -0.291 -30.446 1.00 53.00 114 SER A C 1
ATOM 900 O O . SER A 1 114 ? -19.404 -0.570 -29.407 1.00 53.00 114 SER A O 1
ATOM 902 N N . ASN A 1 115 ? -20.857 0.727 -30.547 1.00 52.84 115 ASN A N 1
ATOM 903 C CA . ASN A 1 115 ? -21.451 1.426 -29.415 1.00 52.84 115 ASN A CA 1
ATOM 904 C C . ASN A 1 115 ? -22.315 0.430 -28.634 1.00 52.84 115 ASN A C 1
ATOM 906 O O . ASN A 1 115 ? -23.517 0.313 -28.864 1.00 52.84 115 ASN A O 1
ATOM 910 N N . ARG A 1 116 ? -21.685 -0.346 -27.753 1.00 47.38 116 ARG A N 1
ATOM 911 C CA . ARG A 1 116 ? -22.388 -1.153 -26.767 1.00 47.38 116 ARG A CA 1
ATOM 912 C C . ARG A 1 116 ? -22.549 -0.278 -25.537 1.00 47.38 116 ARG A C 1
ATOM 914 O O . ARG A 1 116 ? -21.614 -0.132 -24.759 1.00 47.38 116 ARG A O 1
ATOM 921 N N . SER A 1 117 ? -23.722 0.332 -25.417 1.00 48.50 117 SER A N 1
ATOM 922 C CA . SER A 1 117 ? -24.215 0.890 -24.164 1.00 48.50 117 SER A CA 1
ATOM 923 C C . SER A 1 117 ? -24.153 -0.218 -23.113 1.00 48.50 117 SER A C 1
ATOM 925 O O . SER A 1 117 ? -24.932 -1.170 -23.156 1.00 48.50 117 SER A O 1
ATOM 927 N N . GLN A 1 118 ? -23.137 -0.161 -22.254 1.00 48.75 118 GLN A N 1
ATOM 928 C CA . GLN A 1 118 ? -23.124 -0.903 -21.005 1.00 48.75 118 GLN A CA 1
ATOM 929 C C . GLN A 1 118 ? -24.061 -0.155 -20.069 1.00 48.75 118 GLN A C 1
ATOM 931 O O . GLN A 1 118 ? -23.693 0.848 -19.465 1.00 48.75 118 GLN A O 1
ATOM 936 N N . ASP A 1 119 ? -25.299 -0.630 -20.014 1.00 47.25 119 ASP A N 1
ATOM 937 C CA . ASP A 1 119 ? -26.160 -0.425 -18.861 1.00 47.25 119 ASP A CA 1
ATOM 938 C C . ASP A 1 119 ? -25.518 -1.198 -17.700 1.00 47.25 119 ASP A C 1
ATOM 940 O O . ASP A 1 119 ? -25.790 -2.381 -17.488 1.00 47.25 119 ASP A O 1
ATOM 944 N N . ASP A 1 120 ? -24.565 -0.551 -17.024 1.00 48.38 120 ASP A N 1
ATOM 945 C CA . ASP A 1 120 ? -23.907 -1.099 -15.844 1.00 48.38 120 ASP A CA 1
ATOM 946 C C . ASP A 1 120 ? -24.962 -1.260 -14.733 1.00 48.38 120 ASP A C 1
ATOM 948 O O . ASP A 1 120 ? -25.602 -0.278 -14.335 1.00 48.38 120 ASP A O 1
ATOM 952 N N . PRO A 1 121 ? -25.202 -2.490 -14.242 1.00 54.38 121 PRO A N 1
ATOM 953 C CA . PRO A 1 121 ? -26.186 -2.733 -13.203 1.00 54.38 121 PRO A CA 1
ATOM 954 C C . PRO A 1 121 ? -25.738 -2.033 -11.920 1.00 54.38 121 PRO A C 1
ATOM 956 O O . PRO A 1 121 ? -24.735 -2.410 -11.325 1.00 54.38 121 PRO A O 1
ATOM 959 N N . ALA A 1 122 ? -26.498 -0.999 -11.548 1.00 46.34 122 ALA A N 1
ATOM 960 C CA . ALA A 1 122 ? -26.558 -0.328 -10.251 1.00 46.34 122 ALA A CA 1
ATOM 961 C C . ALA A 1 122 ? -25.410 -0.679 -9.289 1.00 46.34 122 ALA A C 1
ATOM 963 O O . ALA A 1 122 ? -25.533 -1.583 -8.460 1.00 46.34 122 ALA A O 1
ATOM 964 N N . SER A 1 123 ? -24.316 0.083 -9.382 1.00 49.59 123 SER A N 1
ATOM 965 C CA . SER A 1 123 ? -23.263 0.089 -8.371 1.00 49.59 123 SER A CA 1
ATOM 966 C C . SER A 1 123 ? -23.901 0.255 -6.986 1.00 49.59 123 SER A C 1
ATOM 968 O O . SER A 1 123 ? -24.652 1.219 -6.788 1.00 49.59 123 SER A O 1
ATOM 970 N N . PRO A 1 124 ? -23.653 -0.660 -6.032 1.00 48.66 124 PRO A N 1
ATOM 971 C CA . PRO A 1 124 ? -24.177 -0.528 -4.682 1.00 48.66 124 PRO A CA 1
ATOM 972 C C . PRO A 1 124 ? -23.709 0.814 -4.119 1.00 48.66 124 PRO A C 1
ATOM 974 O O . PRO A 1 124 ? -22.514 1.081 -4.047 1.00 48.66 124 PRO A O 1
ATOM 977 N N . SER A 1 125 ? -24.658 1.682 -3.759 1.00 47.12 125 SER A N 1
ATOM 978 C CA . SER A 1 125 ? -24.410 3.065 -3.334 1.00 47.12 125 SER A CA 1
ATOM 979 C C . SER A 1 125 ? -23.827 3.172 -1.914 1.00 47.12 125 SER A C 1
ATOM 981 O O . SER A 1 125 ? -24.145 4.112 -1.183 1.00 47.12 125 SER A O 1
ATOM 983 N N . GLY A 1 126 ? -23.006 2.202 -1.504 1.00 52.62 126 GLY A N 1
ATOM 984 C CA . GLY A 1 126 ? -22.103 2.367 -0.373 1.00 52.62 126 GLY A CA 1
ATOM 985 C C . GLY A 1 126 ? -21.048 3.385 -0.784 1.00 52.62 126 GLY A C 1
ATOM 986 O O . GLY A 1 126 ? -20.440 3.256 -1.842 1.00 52.62 126 GLY A O 1
ATOM 987 N N . SER A 1 127 ? -20.910 4.458 -0.019 1.00 55.28 127 SER A N 1
ATOM 988 C CA . SER A 1 127 ? -20.057 5.589 -0.351 1.00 55.28 127 SER A CA 1
ATOM 989 C C . SER A 1 127 ? -18.596 5.162 -0.501 1.00 55.28 127 SER A C 1
ATOM 991 O O . SER A 1 127 ? -17.862 5.085 0.475 1.00 55.28 127 SER A O 1
ATOM 993 N N . ASP A 1 128 ? -18.130 5.049 -1.748 1.00 60.53 128 ASP A N 1
ATOM 994 C CA . ASP A 1 128 ? -16.707 5.033 -2.145 1.00 60.53 128 ASP A CA 1
ATOM 995 C C . ASP A 1 128 ? -15.852 6.125 -1.451 1.00 60.53 128 ASP A C 1
ATOM 997 O O . ASP A 1 128 ? -14.625 6.082 -1.491 1.00 60.53 128 ASP A O 1
ATOM 1001 N N . ARG A 1 129 ? -16.501 7.124 -0.838 1.00 60.28 129 ARG A N 1
ATOM 1002 C CA . ARG A 1 129 ? -15.907 8.254 -0.118 1.00 60.28 129 ARG A CA 1
ATOM 1003 C C . ARG A 1 129 ? -15.269 7.895 1.221 1.00 60.28 129 ARG A C 1
ATOM 1005 O O . ARG A 1 129 ? -14.485 8.697 1.711 1.00 60.28 129 ARG A O 1
ATOM 1012 N N . ASP A 1 130 ? -15.579 6.736 1.794 1.00 81.19 130 ASP A N 1
ATOM 1013 C CA . ASP A 1 130 ? -15.064 6.376 3.120 1.00 81.19 130 ASP A CA 1
ATOM 1014 C C . ASP A 1 130 ? -13.735 5.600 3.051 1.00 81.19 130 ASP A C 1
ATOM 1016 O O . ASP A 1 130 ? -13.108 5.337 4.076 1.00 81.19 130 ASP A O 1
ATOM 1020 N N . CYS A 1 131 ? -13.251 5.267 1.847 1.00 87.12 131 CYS A N 1
ATOM 1021 C CA . CYS A 1 131 ? -11.950 4.625 1.671 1.00 87.12 131 CYS A CA 1
ATOM 1022 C C . CYS A 1 131 ? -10.802 5.644 1.848 1.00 87.12 131 CYS A C 1
ATOM 1024 O O . CYS A 1 131 ? -10.776 6.657 1.145 1.00 87.12 131 CYS A O 1
ATOM 1026 N N . PRO A 1 132 ? -9.800 5.384 2.709 1.00 90.25 132 PRO A N 1
ATOM 1027 C CA . PRO A 1 132 ? -8.646 6.265 2.855 1.00 90.25 132 PRO A CA 1
ATOM 1028 C C . PRO A 1 132 ? -7.881 6.459 1.542 1.00 90.25 132 PRO A C 1
ATOM 1030 O O . PRO A 1 132 ? -7.656 5.508 0.792 1.00 90.25 132 PRO A O 1
ATOM 1033 N N . GLY A 1 133 ? -7.434 7.693 1.288 1.00 87.88 133 GLY A N 1
ATOM 1034 C CA . GLY A 1 133 ? -6.537 8.023 0.176 1.00 87.88 133 GLY A CA 1
ATOM 1035 C C . GLY A 1 133 ? -7.203 8.369 -1.154 1.00 87.88 133 GLY A C 1
ATOM 1036 O O . GLY A 1 133 ? -6.487 8.589 -2.132 1.00 87.88 133 GLY A O 1
ATOM 1037 N N . THR A 1 134 ? -8.535 8.467 -1.224 1.00 90.62 134 THR A N 1
ATOM 1038 C CA . THR A 1 134 ? -9.233 8.914 -2.445 1.00 90.62 134 THR A CA 1
ATOM 1039 C C . THR A 1 134 ? -8.777 10.299 -2.905 1.00 90.62 134 THR A C 1
ATOM 1041 O O . THR A 1 134 ? -8.604 10.523 -4.101 1.00 90.62 134 THR A O 1
ATOM 1044 N N . ASP A 1 135 ? -8.478 11.197 -1.965 1.00 93.94 135 ASP A N 1
ATOM 1045 C CA . ASP A 1 135 ? -8.024 12.569 -2.237 1.00 93.94 135 ASP A CA 1
ATOM 1046 C C . ASP A 1 135 ? -6.567 12.642 -2.726 1.00 93.94 135 ASP A C 1
ATOM 1048 O O . ASP A 1 135 ? -6.086 13.699 -3.154 1.00 93.94 135 ASP A O 1
ATOM 1052 N N . LEU A 1 136 ? -5.838 11.525 -2.660 1.00 94.94 136 LEU A N 1
ATOM 1053 C CA . LEU A 1 136 ? -4.473 11.409 -3.164 1.00 94.94 136 LEU A CA 1
ATOM 1054 C C . LEU A 1 136 ? -4.416 10.879 -4.599 1.00 94.94 136 LEU A C 1
ATOM 1056 O O . LEU A 1 136 ? -3.364 10.967 -5.234 1.00 94.94 136 LEU A O 1
ATOM 1060 N N . ILE A 1 137 ? -5.521 10.349 -5.132 1.00 97.00 137 ILE A N 1
ATOM 1061 C CA . ILE A 1 137 ? -5.569 9.798 -6.488 1.00 97.00 137 ILE A CA 1
ATOM 1062 C C . ILE A 1 137 ? -5.183 10.881 -7.507 1.00 97.00 137 ILE A C 1
ATOM 1064 O O . ILE A 1 137 ? -5.682 12.002 -7.487 1.00 97.00 137 ILE A O 1
ATOM 1068 N N . GLY A 1 138 ? -4.269 10.530 -8.413 1.00 97.19 138 GLY A N 1
ATOM 1069 C CA . GLY A 1 138 ? -3.722 11.419 -9.436 1.00 97.19 138 GLY A CA 1
ATOM 1070 C C . GLY A 1 138 ? -2.502 12.226 -8.985 1.00 97.19 138 GLY A C 1
ATOM 1071 O O . GLY A 1 138 ? -1.773 12.725 -9.844 1.00 97.19 138 GLY A O 1
ATOM 1072 N N . LYS A 1 139 ? -2.215 12.311 -7.678 1.00 97.75 139 LYS A N 1
ATOM 1073 C CA . LYS A 1 139 ? -1.040 13.036 -7.181 1.00 97.75 139 LYS A CA 1
ATOM 1074 C C . LYS A 1 139 ? 0.246 12.228 -7.410 1.00 97.75 139 LYS A C 1
ATOM 1076 O O . LYS A 1 139 ? 0.274 11.013 -7.170 1.00 97.75 139 LYS A O 1
ATOM 1081 N N . PRO A 1 140 ? 1.336 12.855 -7.878 1.00 97.75 140 PRO A N 1
ATOM 1082 C CA . PRO A 1 140 ? 2.648 12.231 -7.916 1.00 97.75 140 PRO A CA 1
ATOM 1083 C C . PRO A 1 140 ? 3.218 12.086 -6.501 1.00 97.75 140 PRO A C 1
ATOM 1085 O O . PRO A 1 140 ? 3.106 12.975 -5.664 1.00 97.75 140 PRO A O 1
ATOM 1088 N N . ILE A 1 141 ? 3.943 10.999 -6.252 1.00 97.69 141 ILE A N 1
ATOM 1089 C CA . ILE A 1 141 ? 4.628 10.749 -4.975 1.00 97.69 141 ILE A CA 1
ATOM 1090 C C . ILE A 1 141 ? 5.587 11.882 -4.594 1.00 97.69 141 ILE A C 1
ATOM 1092 O O . ILE A 1 141 ? 5.752 12.180 -3.415 1.00 97.69 141 ILE A O 1
ATOM 1096 N N . LYS A 1 142 ? 6.192 12.543 -5.586 1.00 97.81 142 LYS A N 1
ATOM 1097 C CA . LYS A 1 142 ? 7.102 13.673 -5.357 1.00 97.81 142 LYS A CA 1
ATOM 1098 C C . LYS A 1 142 ? 6.430 14.904 -4.752 1.00 97.81 142 LYS A C 1
ATOM 1100 O O . LYS A 1 142 ? 7.140 15.738 -4.204 1.00 97.81 142 LYS A O 1
ATOM 1105 N N . GLU A 1 143 ? 5.107 15.038 -4.855 1.00 97.69 143 GLU A N 1
ATOM 1106 C CA . GLU A 1 143 ? 4.379 16.091 -4.136 1.00 97.69 143 GLU A CA 1
ATOM 1107 C C . GLU A 1 143 ? 4.298 15.799 -2.635 1.00 97.69 143 GLU A C 1
ATOM 1109 O O . GLU A 1 143 ? 4.284 16.735 -1.842 1.00 97.69 143 GLU A O 1
ATOM 1114 N N . LEU A 1 144 ? 4.290 14.520 -2.242 1.00 96.69 144 LEU A N 1
ATOM 1115 C CA . LEU A 1 144 ? 4.298 14.115 -0.835 1.00 96.69 144 LEU A CA 1
ATOM 1116 C C . LEU A 1 144 ? 5.707 14.199 -0.234 1.00 96.69 144 LEU A C 1
ATOM 1118 O O . LEU A 1 144 ? 5.879 14.674 0.885 1.00 96.69 144 LEU A O 1
ATOM 1122 N N . ASP A 1 145 ? 6.716 13.751 -0.984 1.00 97.44 145 ASP A N 1
ATOM 1123 C CA . ASP A 1 145 ? 8.128 13.846 -0.606 1.00 97.44 145 ASP A CA 1
ATOM 1124 C C . ASP A 1 145 ? 9.003 14.046 -1.859 1.00 97.44 145 ASP A C 1
ATOM 1126 O O . ASP A 1 145 ? 9.212 13.102 -2.626 1.00 97.44 145 ASP A O 1
ATOM 1130 N N . PRO A 1 146 ? 9.566 15.247 -2.088 1.00 97.56 146 PRO A N 1
ATOM 1131 C CA . PRO A 1 146 ? 10.401 15.512 -3.261 1.00 97.56 146 PRO A CA 1
ATOM 1132 C C . PRO A 1 146 ? 11.703 14.701 -3.318 1.00 97.56 146 PRO A C 1
ATOM 1134 O O . PRO A 1 146 ? 12.292 14.567 -4.395 1.00 97.56 146 PRO A O 1
ATOM 1137 N N . SER A 1 147 ? 12.177 14.193 -2.176 1.00 96.88 147 SER A N 1
ATOM 1138 C CA . SER A 1 147 ? 13.452 13.480 -2.055 1.00 96.88 147 SER A CA 1
ATOM 1139 C C . SER A 1 147 ? 13.344 11.984 -2.356 1.00 96.88 147 SER A C 1
ATOM 1141 O O . SER A 1 147 ? 14.353 11.330 -2.639 1.00 96.88 147 SER A O 1
ATOM 1143 N N . ILE A 1 148 ? 12.130 11.432 -2.329 1.00 95.50 148 ILE A N 1
ATOM 1144 C CA . ILE A 1 148 ? 11.914 9.999 -2.495 1.00 95.50 148 ILE A CA 1
ATOM 1145 C C . ILE A 1 148 ? 12.087 9.561 -3.955 1.00 95.50 148 ILE A C 1
ATOM 1147 O O . ILE A 1 148 ? 11.759 10.268 -4.913 1.00 95.50 148 ILE A O 1
ATOM 1151 N N . ASN A 1 149 ? 12.551 8.324 -4.139 1.00 93.69 149 ASN A N 1
ATOM 1152 C CA . ASN A 1 149 ? 12.434 7.654 -5.425 1.00 93.69 149 ASN A CA 1
ATOM 1153 C C . ASN A 1 149 ? 10.942 7.365 -5.704 1.00 93.69 149 ASN A C 1
ATOM 1155 O O . ASN A 1 149 ? 10.344 6.589 -4.954 1.00 93.69 149 ASN A O 1
ATOM 1159 N N . PRO A 1 150 ? 10.340 7.898 -6.788 1.00 92.19 150 PRO A N 1
ATOM 1160 C CA . PRO A 1 150 ? 8.908 7.733 -7.058 1.00 92.19 150 PRO A CA 1
ATOM 1161 C C . PRO A 1 150 ? 8.465 6.280 -7.229 1.00 92.19 150 PRO A C 1
ATOM 1163 O O . PRO A 1 150 ? 7.285 5.987 -7.077 1.00 92.19 150 PRO A O 1
ATOM 1166 N N . ARG A 1 151 ? 9.401 5.371 -7.533 1.00 89.31 151 ARG A N 1
ATOM 1167 C CA . ARG A 1 151 ? 9.136 3.933 -7.681 1.00 89.31 151 ARG A CA 1
ATOM 1168 C C . ARG A 1 151 ? 8.993 3.200 -6.343 1.00 89.31 151 ARG A C 1
ATOM 1170 O O . ARG A 1 151 ? 8.594 2.043 -6.334 1.00 89.31 151 ARG A O 1
ATOM 1177 N N . LEU A 1 152 ? 9.373 3.841 -5.235 1.00 90.06 152 LEU A N 1
ATOM 1178 C CA . LEU A 1 152 ? 9.397 3.272 -3.881 1.00 90.06 152 LEU A CA 1
ATOM 1179 C C . LEU A 1 152 ? 8.405 3.982 -2.940 1.00 90.06 152 LEU A C 1
ATOM 1181 O O . LEU A 1 152 ? 8.540 3.911 -1.722 1.00 90.06 152 LEU A O 1
ATOM 1185 N N . GLY A 1 153 ? 7.415 4.684 -3.500 1.00 94.81 153 GLY A N 1
ATOM 1186 C CA . GLY A 1 153 ? 6.483 5.531 -2.754 1.00 94.81 153 GLY A CA 1
ATOM 1187 C C . GLY A 1 153 ? 5.242 4.834 -2.204 1.00 94.81 153 GLY A C 1
ATOM 1188 O O . GLY A 1 153 ? 4.355 5.517 -1.708 1.00 94.81 153 GLY A O 1
ATOM 1189 N N . CYS A 1 154 ? 5.130 3.509 -2.291 1.00 95.81 154 CYS A N 1
ATOM 1190 C CA . CYS A 1 154 ? 3.910 2.794 -1.907 1.00 95.81 154 CYS A CA 1
ATOM 1191 C C . CYS A 1 154 ? 3.571 2.928 -0.415 1.00 95.81 154 CYS A C 1
ATOM 1193 O O . CYS A 1 154 ? 2.457 3.316 -0.076 1.00 95.81 154 CYS A O 1
ATOM 1195 N N . ALA A 1 155 ? 4.547 2.717 0.472 1.00 97.12 155 ALA A N 1
ATOM 1196 C CA . ALA A 1 155 ? 4.372 2.931 1.908 1.00 97.12 155 ALA A CA 1
ATOM 1197 C C . ALA A 1 155 ? 4.029 4.393 2.229 1.00 97.12 155 ALA A C 1
ATOM 1199 O O . ALA A 1 155 ? 3.204 4.649 3.103 1.00 97.12 155 ALA A O 1
ATOM 1200 N N . LEU A 1 156 ? 4.631 5.342 1.500 1.00 97.94 156 LEU A N 1
ATOM 1201 C CA . LEU A 1 156 ? 4.367 6.768 1.675 1.00 97.94 156 LEU A CA 1
ATOM 1202 C C . LEU A 1 156 ? 2.923 7.098 1.300 1.00 97.94 156 LEU A C 1
ATOM 1204 O O . LEU A 1 156 ? 2.208 7.646 2.123 1.00 97.94 156 LEU A O 1
ATOM 1208 N N . ALA A 1 157 ? 2.469 6.683 0.115 1.00 97.88 157 ALA A N 1
ATOM 1209 C CA . ALA A 1 157 ? 1.093 6.896 -0.329 1.00 97.88 157 ALA A CA 1
ATOM 1210 C C . ALA A 1 157 ? 0.071 6.338 0.669 1.00 97.88 157 ALA A C 1
ATOM 1212 O O . ALA A 1 157 ? -0.848 7.047 1.069 1.00 97.88 157 ALA A O 1
ATOM 1213 N N . VAL A 1 158 ? 0.258 5.086 1.101 1.00 98.12 158 VAL A N 1
ATOM 1214 C CA . VAL A 1 158 ? -0.653 4.426 2.046 1.00 98.12 158 VAL A CA 1
ATOM 1215 C C . VAL A 1 158 ? -0.605 5.092 3.419 1.00 98.12 158 VAL A C 1
ATOM 1217 O O . VAL A 1 158 ? -1.646 5.396 3.989 1.00 98.12 158 VAL A O 1
ATOM 1220 N N . SER A 1 159 ? 0.584 5.352 3.965 1.00 98.25 159 SER A N 1
ATOM 1221 C CA . SER A 1 159 ? 0.700 5.968 5.290 1.00 98.25 159 SER A CA 1
ATOM 1222 C C . SER A 1 159 ? 0.186 7.406 5.315 1.00 98.25 159 SER A C 1
ATOM 1224 O O . SER A 1 159 ? -0.455 7.778 6.289 1.00 98.25 159 SER A O 1
ATOM 1226 N N . THR A 1 160 ? 0.383 8.193 4.252 1.00 98.12 160 THR A N 1
ATOM 1227 C CA . THR A 1 160 ? -0.218 9.528 4.113 1.00 98.12 160 THR A CA 1
ATOM 1228 C C . THR A 1 160 ? -1.741 9.443 4.058 1.00 98.12 160 THR A C 1
ATOM 1230 O O . THR A 1 160 ? -2.397 10.135 4.829 1.00 98.12 160 THR A O 1
ATOM 1233 N N . ALA A 1 161 ? -2.297 8.555 3.225 1.00 97.06 161 ALA A N 1
ATOM 1234 C CA . ALA A 1 161 ? -3.743 8.334 3.132 1.00 97.06 161 ALA A CA 1
ATOM 1235 C C . ALA A 1 161 ? -4.372 7.981 4.488 1.00 97.06 161 ALA A C 1
ATOM 1237 O O . ALA A 1 161 ? -5.441 8.473 4.839 1.00 97.06 161 ALA A O 1
ATOM 1238 N N . LEU A 1 162 ? -3.699 7.130 5.264 1.00 97.00 162 LEU A N 1
ATOM 1239 C CA . LEU A 1 162 ? -4.167 6.730 6.587 1.00 97.00 162 LEU A CA 1
ATOM 1240 C C . LEU A 1 162 ? -3.971 7.836 7.626 1.00 97.00 162 LEU A C 1
ATOM 1242 O O . LEU A 1 162 ? -4.835 8.009 8.478 1.00 97.00 162 LEU A O 1
ATOM 1246 N N . HIS A 1 163 ? -2.879 8.598 7.552 1.00 97.25 163 HIS A N 1
ATOM 1247 C CA . HIS A 1 163 ? -2.587 9.693 8.480 1.00 97.25 163 HIS A CA 1
ATOM 1248 C C . HIS A 1 163 ? -3.622 10.822 8.404 1.00 97.25 163 HIS A C 1
ATOM 1250 O O . HIS A 1 163 ? -3.944 11.418 9.429 1.00 97.25 163 HIS A O 1
ATOM 1256 N N . GLU A 1 164 ? -4.173 11.096 7.216 1.00 95.19 164 GLU A N 1
ATOM 1257 C CA . GLU A 1 164 ? -5.237 12.096 7.029 1.00 95.19 164 GLU A CA 1
ATOM 1258 C C . GLU A 1 164 ? -6.485 11.784 7.870 1.00 95.19 164 GLU A C 1
ATOM 1260 O O . GLU A 1 164 ? -7.107 12.694 8.415 1.00 95.19 164 GLU A O 1
ATOM 1265 N N . GLN A 1 165 ? -6.826 10.501 8.019 1.00 92.88 165 GLN A N 1
ATOM 1266 C CA . GLN A 1 165 ? -7.972 10.058 8.820 1.00 92.88 165 GLN A CA 1
ATOM 1267 C C . GLN A 1 165 ? -7.586 9.703 10.264 1.00 92.88 165 GLN A C 1
ATOM 1269 O O . GLN A 1 165 ? -8.394 9.841 11.186 1.00 92.88 165 GLN A O 1
ATOM 1274 N N . HIS A 1 166 ? -6.355 9.233 10.466 1.00 94.06 166 HIS A N 1
ATOM 1275 C CA . HIS A 1 166 ? -5.826 8.693 11.719 1.00 94.06 166 HIS A CA 1
ATOM 1276 C C . HIS A 1 166 ? -4.417 9.247 11.983 1.00 94.06 166 HIS A C 1
ATOM 1278 O O . HIS A 1 166 ? -3.420 8.563 11.715 1.00 94.06 166 HIS A O 1
ATOM 1284 N N . PRO A 1 167 ? -4.306 10.480 12.518 1.00 96.69 167 PRO A N 1
ATOM 1285 C CA . PRO A 1 167 ? -3.021 11.150 12.737 1.00 96.69 167 PRO A CA 1
ATOM 1286 C C . PRO A 1 167 ? -2.043 10.385 13.647 1.00 96.69 167 PRO A C 1
ATOM 1288 O O . PRO A 1 167 ? -0.840 10.644 13.636 1.00 96.69 167 PRO A O 1
ATOM 1291 N N . GLU A 1 168 ? -2.529 9.425 14.437 1.00 96.06 168 GLU A N 1
ATOM 1292 C CA . GLU A 1 168 ? -1.718 8.518 15.251 1.00 96.06 168 GLU A CA 1
ATOM 1293 C C . GLU A 1 168 ? -0.878 7.515 14.434 1.00 96.06 168 GLU A C 1
ATOM 1295 O O . GLU A 1 168 ? 0.079 6.930 14.956 1.00 96.06 168 GLU A O 1
ATOM 1300 N N . ILE A 1 169 ? -1.211 7.303 13.156 1.00 97.56 169 ILE A N 1
ATOM 1301 C CA . ILE A 1 169 ? -0.432 6.484 12.224 1.00 97.56 169 ILE A CA 1
ATOM 1302 C C . ILE A 1 169 ? 0.630 7.385 11.577 1.00 97.56 169 ILE A C 1
ATOM 1304 O O . ILE A 1 169 ? 0.273 8.301 10.846 1.00 97.56 169 ILE A O 1
ATOM 1308 N N . PRO A 1 170 ? 1.937 7.172 11.805 1.00 97.88 170 PRO A N 1
ATOM 1309 C CA . PRO A 1 170 ? 2.975 8.022 11.238 1.00 97.88 170 PRO A CA 1
ATOM 1310 C C . PRO A 1 170 ? 3.096 7.849 9.720 1.00 97.88 170 PRO A C 1
ATOM 1312 O O . PRO A 1 170 ? 3.064 6.731 9.201 1.00 97.88 170 PRO A O 1
ATOM 1315 N N . VAL A 1 171 ? 3.358 8.958 9.027 1.00 98.25 171 VAL A N 1
ATOM 1316 C CA . VAL A 1 171 ? 3.766 8.952 7.617 1.00 98.25 171 VAL A CA 1
ATOM 1317 C C . VAL A 1 171 ? 5.160 8.330 7.494 1.00 98.25 171 VAL A C 1
ATOM 1319 O O . VAL A 1 171 ? 6.091 8.705 8.209 1.00 98.25 171 VAL A O 1
ATOM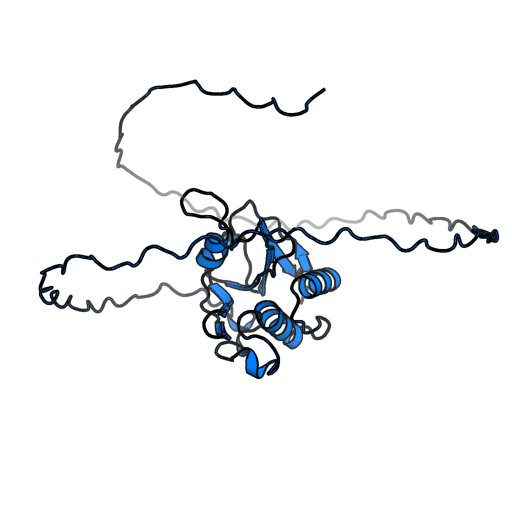 1322 N N . THR A 1 172 ? 5.323 7.347 6.609 1.00 97.69 172 THR A N 1
ATOM 1323 C CA . THR A 1 172 ? 6.573 6.593 6.461 1.00 97.69 172 THR A CA 1
ATOM 1324 C C . THR A 1 172 ? 6.769 6.046 5.052 1.00 97.69 172 THR A C 1
ATOM 1326 O O . THR A 1 172 ? 5.826 5.683 4.362 1.00 97.69 172 THR A O 1
ATOM 1329 N N . THR A 1 173 ? 8.027 5.904 4.641 1.00 96.62 173 THR A N 1
ATOM 1330 C CA . THR A 1 173 ? 8.426 5.281 3.369 1.00 96.62 173 THR A CA 1
ATOM 1331 C C . THR A 1 173 ? 8.765 3.792 3.516 1.00 96.62 173 THR A C 1
ATOM 1333 O O . THR A 1 173 ? 9.154 3.140 2.549 1.00 96.62 173 THR A O 1
ATOM 1336 N N . ASN A 1 174 ? 8.623 3.221 4.719 1.00 95.38 174 ASN A N 1
ATOM 1337 C CA . ASN A 1 174 ? 9.051 1.860 5.030 1.00 95.38 174 ASN A CA 1
ATOM 1338 C C . ASN A 1 174 ? 7.870 0.954 5.412 1.00 95.38 174 ASN A C 1
ATOM 1340 O O . ASN A 1 174 ? 7.247 1.133 6.456 1.00 95.38 174 ASN A O 1
ATOM 1344 N N . ASN A 1 175 ? 7.633 -0.095 4.618 1.00 95.56 175 ASN A N 1
ATOM 1345 C CA . ASN A 1 175 ? 6.544 -1.054 4.841 1.00 95.56 175 ASN A CA 1
ATOM 1346 C C . ASN A 1 175 ? 6.596 -1.763 6.204 1.00 95.56 175 ASN A C 1
ATOM 1348 O O . ASN A 1 175 ? 5.550 -2.044 6.779 1.00 95.56 175 ASN A O 1
ATOM 1352 N N . LYS A 1 176 ? 7.788 -2.032 6.759 1.00 95.00 176 LYS A N 1
ATOM 1353 C CA . LYS A 1 176 ? 7.907 -2.652 8.092 1.00 95.00 176 LYS A CA 1
ATOM 1354 C C . LYS A 1 176 ? 7.467 -1.694 9.199 1.00 95.00 176 LYS A C 1
ATOM 1356 O O . LYS A 1 176 ? 6.851 -2.124 10.170 1.00 95.00 176 LYS A O 1
ATOM 1361 N N . VAL A 1 177 ? 7.785 -0.406 9.050 1.00 96.81 177 VAL A N 1
ATOM 1362 C CA . VAL A 1 177 ? 7.363 0.642 9.993 1.00 96.81 177 VAL A CA 1
ATOM 1363 C C . VAL A 1 177 ? 5.854 0.847 9.897 1.00 96.81 177 VAL A C 1
ATOM 1365 O O . VAL A 1 177 ? 5.194 0.902 10.930 1.00 96.81 177 VAL A O 1
ATOM 1368 N N . LEU A 1 178 ? 5.310 0.873 8.676 1.00 97.94 178 LEU A N 1
ATOM 1369 C CA . LEU A 1 178 ? 3.871 0.943 8.435 1.00 97.94 178 LEU A CA 1
ATOM 1370 C C . LEU A 1 178 ? 3.139 -0.244 9.079 1.00 97.94 178 LEU A C 1
ATOM 1372 O O . LEU A 1 178 ? 2.232 -0.033 9.874 1.00 97.94 178 LEU A O 1
ATOM 1376 N N . GLU A 1 179 ? 3.572 -1.483 8.827 1.00 97.50 179 GLU A N 1
ATOM 1377 C CA . GLU A 1 179 ? 2.978 -2.683 9.438 1.00 97.50 179 GLU A CA 1
ATOM 1378 C C . GLU A 1 179 ? 2.962 -2.600 10.975 1.00 97.50 179 GLU A C 1
ATOM 1380 O O . GLU A 1 179 ? 1.939 -2.870 11.608 1.00 97.50 179 GLU A O 1
ATOM 1385 N N . ALA A 1 180 ? 4.087 -2.215 11.586 1.00 97.56 180 ALA A N 1
ATOM 1386 C CA . ALA A 1 180 ? 4.189 -2.082 13.036 1.00 97.56 180 ALA A CA 1
ATOM 1387 C C . ALA A 1 180 ? 3.257 -0.987 13.583 1.00 97.56 180 ALA A C 1
ATOM 1389 O O . ALA A 1 180 ? 2.613 -1.184 14.615 1.00 97.56 180 ALA A O 1
ATOM 1390 N N . ALA A 1 181 ? 3.158 0.146 12.883 1.00 97.81 181 ALA A N 1
ATOM 1391 C CA . ALA A 1 181 ? 2.259 1.231 13.245 1.00 97.81 181 ALA A CA 1
ATOM 1392 C C . ALA A 1 181 ? 0.784 0.822 13.157 1.00 97.81 181 ALA A C 1
ATOM 1394 O O . ALA A 1 181 ? 0.020 1.125 14.068 1.00 97.81 181 ALA A O 1
ATOM 1395 N N . LEU A 1 182 ? 0.385 0.102 12.107 1.00 97.75 182 LEU A N 1
ATOM 1396 C CA . LEU A 1 182 ? -0.991 -0.372 11.945 1.00 97.75 182 LEU A CA 1
ATOM 1397 C C . LEU A 1 182 ? -1.383 -1.316 13.081 1.00 97.75 182 LEU A C 1
ATOM 1399 O O . LEU A 1 182 ? -2.392 -1.096 13.748 1.00 97.75 182 LEU A O 1
ATOM 1403 N N . LYS A 1 183 ? -0.539 -2.310 13.375 1.00 97.31 183 LYS A N 1
ATOM 1404 C CA . LYS A 1 183 ? -0.768 -3.252 14.483 1.00 97.31 183 LYS A CA 1
ATOM 1405 C C . LYS A 1 183 ? -0.885 -2.542 15.830 1.00 97.31 183 LYS A C 1
ATOM 1407 O O . LYS A 1 183 ? -1.759 -2.865 16.629 1.00 97.31 183 LYS A O 1
ATOM 1412 N N . LYS A 1 184 ? -0.027 -1.546 16.078 1.00 97.38 184 LYS A N 1
ATOM 1413 C CA . LYS A 1 184 ? -0.083 -0.724 17.295 1.00 97.38 184 LYS A CA 1
ATOM 1414 C C . LYS A 1 184 ? -1.394 0.066 17.401 1.00 97.38 184 LYS A C 1
ATOM 1416 O O . LYS A 1 184 ? -1.880 0.265 18.509 1.00 97.38 184 LYS A O 1
ATOM 1421 N N . ASN A 1 185 ? -1.962 0.479 16.270 1.00 96.31 185 ASN A N 1
ATOM 1422 C CA . ASN A 1 185 ? -3.186 1.276 16.182 1.00 96.31 185 ASN A CA 1
ATOM 1423 C C . ASN A 1 185 ? -4.447 0.426 15.916 1.00 96.31 185 ASN A C 1
ATOM 1425 O O . ASN A 1 185 ? -5.411 0.899 15.318 1.00 96.31 185 ASN A O 1
ATOM 1429 N N . GLY A 1 186 ? -4.452 -0.834 16.367 1.00 95.38 186 GLY A N 1
ATOM 1430 C CA . GLY A 1 186 ? -5.658 -1.669 16.393 1.00 95.38 186 GLY A CA 1
ATOM 1431 C C . GLY A 1 186 ? -6.020 -2.348 15.071 1.00 95.38 186 GLY A C 1
ATOM 1432 O O . GLY A 1 186 ? -7.124 -2.881 14.953 1.00 95.38 186 GLY A O 1
ATOM 1433 N N . TYR A 1 187 ? -5.116 -2.361 14.089 1.00 97.38 187 TYR A N 1
ATOM 1434 C CA . TYR A 1 187 ? -5.285 -3.211 12.914 1.00 97.38 187 TYR A CA 1
ATOM 1435 C C . TYR A 1 187 ? -4.924 -4.657 13.251 1.00 97.38 187 TYR A C 1
ATOM 1437 O O . TYR A 1 187 ? -3.887 -4.934 13.860 1.00 97.38 187 TYR A O 1
ATOM 1445 N N . GLU A 1 188 ? -5.766 -5.584 12.819 1.00 97.19 188 GLU A N 1
ATOM 1446 C CA . GLU A 1 188 ? -5.551 -7.018 12.924 1.00 97.19 188 GLU A CA 1
ATOM 1447 C C . GLU A 1 188 ? -5.232 -7.627 11.564 1.00 97.19 188 GLU A C 1
ATOM 1449 O O . GLU A 1 188 ? -5.599 -7.094 10.519 1.00 97.19 188 GLU A O 1
ATOM 1454 N N . ILE A 1 189 ? -4.507 -8.743 11.584 1.00 96.75 189 ILE A N 1
ATOM 1455 C CA . ILE A 1 189 ? -4.237 -9.502 10.368 1.00 96.75 189 ILE A CA 1
ATOM 1456 C C . ILE A 1 189 ? -5.493 -10.306 10.044 1.00 96.75 189 ILE A C 1
ATOM 1458 O O . ILE A 1 189 ? -5.952 -11.079 10.882 1.00 96.75 189 ILE A O 1
ATOM 1462 N N . VAL A 1 190 ? -6.010 -10.143 8.831 1.00 95.69 190 VAL A N 1
ATOM 1463 C CA . VAL A 1 190 ? -7.063 -10.998 8.285 1.00 95.69 190 VAL A CA 1
ATOM 1464 C C . VAL A 1 190 ? -6.392 -12.196 7.630 1.00 95.69 190 VAL A C 1
ATOM 1466 O O . VAL A 1 190 ? -5.535 -12.043 6.755 1.00 95.69 190 VAL A O 1
ATOM 1469 N N . GLU A 1 191 ? -6.748 -13.393 8.087 1.00 92.50 191 GLU A N 1
ATOM 1470 C CA . GLU A 1 191 ? -6.266 -14.627 7.478 1.00 92.50 191 GLU A CA 1
ATOM 1471 C C . GLU A 1 191 ? -6.847 -14.761 6.070 1.00 92.50 191 GLU A C 1
ATOM 1473 O O . GLU A 1 191 ? -8.052 -14.634 5.862 1.00 92.50 191 GLU A O 1
ATOM 1478 N N . THR A 1 192 ? -5.973 -15.004 5.098 1.00 86.56 192 THR A N 1
ATOM 1479 C CA . THR A 1 192 ? -6.352 -15.254 3.707 1.00 86.56 192 THR A CA 1
ATOM 1480 C C . THR A 1 192 ? -5.847 -16.630 3.304 1.00 86.56 192 THR A C 1
ATOM 1482 O O . THR A 1 192 ? -4.735 -17.029 3.655 1.00 86.56 192 THR A O 1
ATOM 1485 N N . ASN A 1 193 ? -6.663 -17.380 2.566 1.00 80.56 193 ASN A N 1
ATOM 1486 C CA . ASN A 1 193 ? -6.350 -18.753 2.160 1.00 80.56 193 ASN A CA 1
ATOM 1487 C C . ASN A 1 193 ? -5.517 -18.796 0.865 1.00 80.56 193 ASN A C 1
ATOM 1489 O O . ASN A 1 193 ? -5.791 -19.585 -0.038 1.00 80.56 193 ASN A O 1
ATOM 1493 N N . GLY A 1 194 ? -4.496 -17.941 0.769 1.00 80.50 194 GLY A N 1
ATOM 1494 C CA . GLY A 1 194 ? -3.631 -17.824 -0.404 1.00 80.50 194 GLY A CA 1
ATOM 1495 C C . GLY A 1 194 ? -3.916 -16.569 -1.225 1.00 80.50 194 GLY A C 1
ATOM 1496 O O . GLY A 1 194 ? -3.492 -15.481 -0.847 1.00 80.50 194 GLY A O 1
ATOM 1497 N N . GLU A 1 195 ? -4.562 -16.725 -2.382 1.00 85.12 195 GLU A N 1
ATOM 1498 C CA . GLU A 1 195 ? -4.864 -15.598 -3.270 1.00 85.12 195 GLU A CA 1
ATOM 1499 C C . GLU A 1 195 ? -5.875 -14.636 -2.624 1.00 85.12 195 GLU A C 1
ATOM 1501 O O . GLU A 1 195 ? -6.837 -15.073 -1.995 1.00 85.12 195 GLU A O 1
ATOM 1506 N N . LEU A 1 196 ? -5.674 -13.323 -2.788 1.00 90.81 196 LEU A N 1
ATOM 1507 C CA . LEU A 1 196 ? -6.633 -12.333 -2.305 1.00 90.81 196 LEU A CA 1
ATOM 1508 C C . LEU A 1 196 ? -7.884 -12.359 -3.182 1.00 90.81 196 LEU A C 1
ATOM 1510 O O . LEU A 1 196 ? -7.818 -12.012 -4.365 1.00 90.81 196 LEU A O 1
ATOM 1514 N N . ILE A 1 197 ? -9.021 -12.713 -2.595 1.00 92.50 197 ILE A N 1
ATOM 1515 C CA . ILE A 1 197 ? -10.318 -12.689 -3.266 1.00 92.50 197 ILE A CA 1
ATOM 1516 C C . ILE A 1 197 ? -11.045 -11.413 -2.849 1.00 92.50 197 ILE A C 1
ATOM 1518 O O . ILE A 1 197 ? -11.085 -11.066 -1.673 1.00 92.50 197 ILE A O 1
ATOM 1522 N N . ALA A 1 198 ? -11.614 -10.702 -3.822 1.00 93.56 198 ALA A N 1
ATOM 1523 C CA . ALA A 1 198 ? -12.309 -9.434 -3.597 1.00 93.56 198 ALA A CA 1
ATOM 1524 C C . ALA A 1 198 ? -13.428 -9.528 -2.541 1.00 93.56 198 ALA A C 1
ATOM 1526 O O . ALA A 1 198 ? -13.649 -8.551 -1.826 1.00 93.56 198 ALA A O 1
ATOM 1527 N N . ASP A 1 199 ? -14.083 -10.688 -2.439 1.00 92.31 199 ASP A N 1
ATOM 1528 C CA . ASP A 1 199 ? -15.191 -10.965 -1.515 1.00 92.31 199 ASP A CA 1
ATOM 1529 C C . ASP A 1 199 ? -14.741 -11.108 -0.048 1.00 92.31 199 ASP A C 1
ATOM 1531 O O . ASP A 1 199 ? -15.533 -10.876 0.863 1.00 92.31 199 ASP A O 1
ATOM 1535 N N . ASP A 1 200 ? -13.466 -11.438 0.192 1.00 93.44 200 ASP A N 1
ATOM 1536 C CA . ASP A 1 200 ? -12.896 -11.570 1.542 1.00 93.44 200 ASP A CA 1
ATOM 1537 C C . ASP A 1 200 ? -12.382 -10.226 2.094 1.00 93.44 200 ASP A C 1
ATOM 1539 O O . ASP A 1 200 ? -12.067 -10.086 3.285 1.00 93.44 200 ASP A O 1
ATOM 1543 N N . LEU A 1 201 ? -12.286 -9.218 1.225 1.00 94.88 201 LEU A N 1
ATOM 1544 C CA . LEU A 1 201 ? -11.721 -7.911 1.524 1.00 94.88 201 LEU A CA 1
ATOM 1545 C C . LEU A 1 201 ? -12.808 -6.855 1.738 1.00 94.88 201 LEU A C 1
ATOM 1547 O O . LEU A 1 201 ? -13.877 -6.882 1.132 1.00 94.88 201 LEU A O 1
ATOM 1551 N N . GLN A 1 202 ? -12.502 -5.868 2.574 1.00 95.19 202 GLN A N 1
ATOM 1552 C CA . GLN A 1 202 ? -13.358 -4.719 2.852 1.00 95.19 202 GLN A CA 1
ATOM 1553 C C . GLN A 1 202 ? -12.657 -3.427 2.427 1.00 95.19 202 GLN A C 1
ATOM 1555 O O . GLN A 1 202 ? -11.445 -3.304 2.630 1.00 95.19 202 GLN A O 1
ATOM 1560 N N . PRO A 1 203 ? -13.373 -2.460 1.820 1.00 95.31 203 PRO A N 1
ATOM 1561 C CA . PRO A 1 203 ? -12.801 -1.150 1.534 1.00 95.31 203 PRO A CA 1
ATOM 1562 C C . PRO A 1 203 ? -12.113 -0.558 2.772 1.00 95.31 203 PRO A C 1
ATOM 1564 O O . PRO A 1 203 ? -12.676 -0.569 3.864 1.00 95.31 203 PRO A O 1
ATOM 1567 N N . GLY A 1 204 ? -10.888 -0.068 2.600 1.00 95.50 204 GLY A N 1
ATOM 1568 C CA . GLY A 1 204 ? -10.026 0.407 3.683 1.00 95.50 204 GLY A CA 1
ATOM 1569 C C . GLY A 1 204 ? -9.040 -0.628 4.236 1.00 95.50 204 GLY A C 1
ATOM 1570 O O . GLY A 1 204 ? -8.116 -0.238 4.949 1.00 95.50 204 GLY A O 1
ATOM 1571 N N . ASP A 1 205 ? -9.160 -1.913 3.881 1.00 97.31 205 ASP A N 1
ATOM 1572 C CA . ASP A 1 205 ? -8.141 -2.911 4.222 1.00 97.31 205 ASP A CA 1
ATOM 1573 C C . ASP A 1 205 ? -6.780 -2.524 3.636 1.00 97.31 205 ASP A C 1
ATOM 1575 O O . ASP A 1 205 ? -6.659 -2.175 2.459 1.00 97.31 205 ASP A O 1
ATOM 1579 N N . VAL A 1 206 ? -5.727 -2.634 4.444 1.00 98.00 206 VAL A N 1
ATOM 1580 C CA . VAL A 1 206 ? -4.358 -2.350 4.013 1.00 98.00 206 VAL A CA 1
ATOM 1581 C C . VAL A 1 206 ? -3.682 -3.643 3.579 1.00 98.00 206 VAL A C 1
ATOM 1583 O O . VAL A 1 206 ? -3.551 -4.587 4.355 1.00 98.00 206 VAL A O 1
ATOM 1586 N N . LEU A 1 207 ? -3.204 -3.670 2.340 1.00 97.31 207 LEU A N 1
ATOM 1587 C CA . LEU A 1 207 ? -2.504 -4.800 1.740 1.00 97.31 207 LEU A CA 1
ATOM 1588 C C . LEU A 1 207 ? -0.997 -4.541 1.795 1.00 97.31 207 LEU A C 1
ATOM 1590 O O . LEU A 1 207 ? -0.530 -3.528 1.275 1.00 97.31 207 LEU A O 1
ATOM 1594 N N . ILE A 1 208 ? -0.219 -5.451 2.386 1.00 95.75 208 ILE A N 1
ATOM 1595 C CA . ILE A 1 208 ? 1.250 -5.374 2.422 1.00 95.75 208 ILE A CA 1
ATOM 1596 C C . ILE A 1 208 ? 1.846 -6.637 1.803 1.0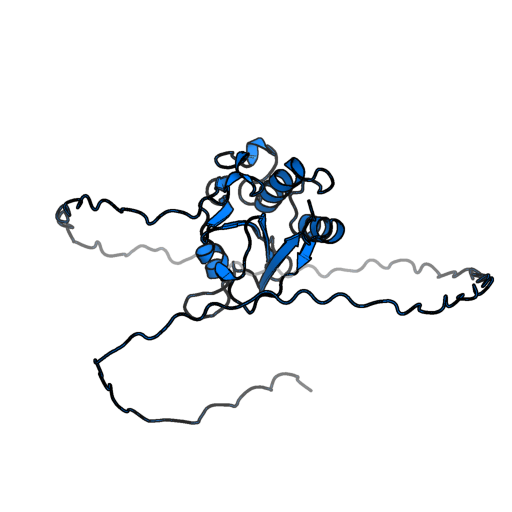0 95.75 208 ILE A C 1
ATOM 1598 O O . ILE A 1 208 ? 1.867 -7.700 2.423 1.00 95.75 208 ILE A O 1
ATOM 1602 N N . GLY A 1 209 ? 2.388 -6.503 0.594 1.00 92.88 209 GLY A N 1
ATOM 1603 C CA . GLY A 1 209 ? 3.153 -7.547 -0.079 1.00 92.88 209 GLY A CA 1
ATOM 1604 C C . GLY A 1 209 ? 4.591 -7.594 0.435 1.00 92.88 209 GLY A C 1
ATOM 1605 O O . GLY A 1 209 ? 5.361 -6.644 0.260 1.00 92.88 209 GLY A O 1
ATOM 1606 N N . LYS A 1 210 ? 4.982 -8.705 1.061 1.00 90.44 210 LYS A N 1
ATOM 1607 C CA . LYS A 1 210 ? 6.333 -8.945 1.584 1.00 90.44 210 LYS A CA 1
ATOM 1608 C C . LYS A 1 210 ? 7.169 -9.688 0.561 1.00 90.44 210 LYS A C 1
ATOM 1610 O O . LYS A 1 210 ? 6.752 -10.726 0.074 1.00 90.44 210 LYS A O 1
ATOM 1615 N N . ARG A 1 211 ? 8.359 -9.178 0.256 1.00 86.94 211 ARG A N 1
ATOM 1616 C CA . ARG A 1 211 ? 9.305 -9.825 -0.661 1.00 86.94 211 ARG A CA 1
ATOM 1617 C C . ARG A 1 211 ? 10.369 -10.638 0.087 1.00 86.94 211 ARG A C 1
ATOM 1619 O O . ARG A 1 211 ? 10.685 -10.292 1.233 1.00 86.94 211 ARG A O 1
ATOM 1626 N N . PRO A 1 212 ? 10.968 -11.648 -0.566 1.00 82.81 212 PRO A N 1
ATOM 1627 C CA . PRO A 1 212 ? 11.995 -12.472 0.055 1.00 82.81 212 PRO A CA 1
ATOM 1628 C C . PRO A 1 212 ? 13.260 -11.688 0.378 1.00 82.81 212 PRO A C 1
ATOM 1630 O O . PRO A 1 212 ? 13.546 -10.637 -0.200 1.00 82.81 212 PRO A O 1
ATOM 1633 N N . PHE A 1 213 ? 14.035 -12.223 1.323 1.00 83.75 213 PHE A N 1
ATOM 1634 C CA . PHE A 1 213 ? 15.381 -11.747 1.674 1.00 83.75 213 PHE A CA 1
ATOM 1635 C C . PHE A 1 213 ? 15.460 -10.260 2.062 1.00 83.75 213 PHE A C 1
ATOM 1637 O O . PHE A 1 213 ? 16.486 -9.611 1.882 1.00 83.75 213 PHE A O 1
ATOM 1644 N N . GLY A 1 214 ? 14.373 -9.703 2.608 1.00 80.00 214 GLY A N 1
ATOM 1645 C CA . GLY A 1 214 ? 14.337 -8.310 3.057 1.00 80.00 214 GLY A CA 1
ATOM 1646 C C . GLY A 1 214 ? 14.284 -7.281 1.926 1.00 80.00 214 GLY A C 1
ATOM 1647 O O . GLY A 1 214 ? 14.498 -6.098 2.192 1.00 80.00 214 GLY A O 1
ATOM 1648 N N . MET A 1 215 ? 13.981 -7.705 0.695 1.00 83.62 215 MET A N 1
ATOM 1649 C CA . MET A 1 215 ? 13.720 -6.787 -0.409 1.00 83.62 215 MET A CA 1
ATOM 1650 C C . MET A 1 215 ? 12.543 -5.845 -0.093 1.00 83.62 215 MET A C 1
ATOM 1652 O O . MET A 1 215 ? 11.647 -6.209 0.678 1.00 83.62 215 MET A O 1
ATOM 1656 N N . PRO A 1 216 ? 12.506 -4.639 -0.694 1.00 83.50 216 PRO A N 1
ATOM 1657 C CA . PRO A 1 216 ? 11.394 -3.713 -0.513 1.00 83.50 216 PRO A CA 1
ATOM 1658 C C . PRO A 1 216 ? 10.057 -4.363 -0.887 1.00 83.50 216 PRO A C 1
ATOM 1660 O O . PRO A 1 216 ? 9.904 -4.895 -1.986 1.00 83.50 216 PRO A O 1
ATOM 1663 N N . GLY A 1 217 ? 9.105 -4.333 0.046 1.00 91.19 217 GLY A N 1
ATOM 1664 C CA . GLY A 1 217 ? 7.733 -4.784 -0.190 1.00 91.19 217 GLY A CA 1
ATOM 1665 C C . GLY A 1 217 ? 6.915 -3.800 -1.029 1.00 91.19 217 GLY A C 1
ATOM 1666 O O . GLY A 1 217 ? 7.427 -2.777 -1.483 1.00 91.19 217 GLY A O 1
ATOM 1667 N N . HIS A 1 218 ? 5.622 -4.077 -1.163 1.00 93.81 218 HIS A N 1
ATOM 1668 C CA . HIS A 1 218 ? 4.639 -3.153 -1.735 1.00 93.81 218 HIS A CA 1
ATOM 1669 C C . HIS A 1 218 ? 3.476 -2.956 -0.771 1.00 93.81 218 HIS A C 1
ATOM 1671 O O . HIS A 1 218 ? 3.174 -3.862 0.004 1.00 93.81 218 HIS A O 1
ATOM 1677 N N . ALA A 1 219 ? 2.836 -1.793 -0.822 1.00 96.62 219 ALA A N 1
ATOM 1678 C CA . ALA A 1 219 ? 1.659 -1.498 -0.017 1.00 96.62 219 ALA A CA 1
ATOM 1679 C C . ALA A 1 219 ? 0.562 -0.853 -0.863 1.00 96.62 219 ALA A C 1
ATOM 1681 O O . ALA A 1 219 ? 0.848 -0.050 -1.754 1.00 96.62 219 ALA A O 1
ATOM 1682 N N . ALA A 1 220 ? -0.680 -1.207 -0.554 1.00 97.50 220 ALA A N 1
ATOM 1683 C CA . ALA A 1 220 ? -1.879 -0.666 -1.177 1.00 97.50 220 ALA A CA 1
ATOM 1684 C C . ALA A 1 220 ? -3.042 -0.636 -0.172 1.00 97.50 220 ALA A C 1
ATOM 1686 O O . ALA A 1 220 ? -2.977 -1.281 0.875 1.00 97.50 220 ALA A O 1
ATOM 1687 N N . ILE A 1 221 ? -4.107 0.093 -0.496 1.00 98.06 221 ILE A N 1
ATOM 1688 C CA . ILE A 1 221 ? -5.375 0.086 0.248 1.00 98.06 221 ILE A CA 1
ATOM 1689 C C . ILE A 1 221 ? -6.444 -0.504 -0.668 1.00 98.06 221 ILE A C 1
ATOM 1691 O O . ILE A 1 221 ? -6.581 -0.069 -1.811 1.00 98.06 221 ILE A O 1
ATOM 1695 N N . TYR A 1 222 ? -7.195 -1.497 -0.204 1.00 97.38 222 TYR A N 1
ATOM 1696 C CA . TYR A 1 222 ? -8.313 -2.034 -0.968 1.00 97.38 222 TYR A CA 1
ATOM 1697 C C . TYR A 1 222 ? -9.446 -1.013 -1.015 1.00 97.38 222 TYR A C 1
ATOM 1699 O O . TYR A 1 222 ? -9.900 -0.533 0.018 1.00 97.38 222 TYR A O 1
ATOM 1707 N N . ARG A 1 223 ? -9.901 -0.671 -2.219 1.00 95.50 223 ARG A N 1
ATOM 1708 C CA . ARG A 1 223 ? -10.964 0.317 -2.441 1.00 95.50 223 ARG A CA 1
ATOM 1709 C C . ARG A 1 223 ? -12.346 -0.328 -2.568 1.00 95.50 223 ARG A C 1
ATOM 1711 O O . ARG A 1 223 ? -13.351 0.359 -2.444 1.00 95.50 223 ARG A O 1
ATOM 1718 N N . GLY A 1 224 ? -12.402 -1.640 -2.793 1.00 94.88 224 GLY A N 1
ATOM 1719 C CA . GLY A 1 224 ? -13.630 -2.355 -3.141 1.00 94.88 224 GLY A CA 1
ATOM 1720 C C . GLY A 1 224 ? -13.691 -2.710 -4.625 1.00 94.88 224 GLY A C 1
ATOM 1721 O O . GLY A 1 224 ? -12.916 -2.201 -5.434 1.00 94.88 224 GLY A O 1
ATOM 1722 N N . ASN A 1 225 ? -14.609 -3.609 -4.989 1.00 93.88 225 ASN A N 1
ATOM 1723 C CA . ASN A 1 225 ? -14.858 -4.027 -6.376 1.00 93.88 225 ASN A CA 1
ATOM 1724 C C . ASN A 1 225 ? -13.590 -4.494 -7.126 1.00 93.88 225 ASN A C 1
ATOM 1726 O O . ASN A 1 225 ? -13.409 -4.204 -8.311 1.00 93.88 225 ASN A O 1
ATOM 1730 N N . GLY A 1 226 ? -12.668 -5.169 -6.428 1.00 95.06 226 GLY A N 1
ATOM 1731 C CA . GLY A 1 226 ? -11.397 -5.616 -7.009 1.00 95.06 226 GLY A CA 1
ATOM 1732 C C . GLY A 1 226 ? -10.406 -4.485 -7.323 1.00 95.06 226 GLY A C 1
ATOM 1733 O O . GLY A 1 226 ? -9.426 -4.718 -8.033 1.00 95.06 226 GLY A O 1
ATOM 1734 N N . LYS A 1 227 ? -10.644 -3.265 -6.825 1.00 96.50 227 LYS A N 1
ATOM 1735 C CA . LYS A 1 227 ? -9.773 -2.100 -7.016 1.00 96.50 227 LYS A CA 1
ATOM 1736 C C . LYS A 1 227 ? -8.922 -1.810 -5.790 1.00 96.50 227 LYS A C 1
ATOM 1738 O O . LYS A 1 227 ? -9.342 -2.038 -4.657 1.00 96.50 227 LYS A O 1
ATOM 1743 N N . ILE A 1 228 ? -7.734 -1.265 -6.029 1.00 96.62 228 ILE A N 1
ATOM 1744 C CA . ILE A 1 228 ? -6.804 -0.830 -4.986 1.00 96.62 228 ILE A CA 1
ATOM 1745 C C . ILE A 1 228 ? -6.311 0.595 -5.243 1.00 96.62 228 ILE A C 1
ATOM 1747 O O . ILE A 1 228 ? -6.120 1.011 -6.390 1.00 96.62 228 ILE A O 1
ATOM 1751 N N . ILE A 1 229 ? -6.082 1.324 -4.153 1.00 97.50 229 ILE A N 1
ATOM 1752 C CA . ILE A 1 229 ? -5.330 2.572 -4.137 1.00 97.50 229 ILE A CA 1
ATOM 1753 C C . ILE A 1 229 ? -3.865 2.227 -3.893 1.00 97.50 229 ILE A C 1
ATOM 1755 O O . ILE A 1 229 ? -3.510 1.652 -2.862 1.00 97.50 229 ILE A O 1
ATOM 1759 N N . GLU A 1 230 ? -3.005 2.566 -4.845 1.00 95.88 230 GLU A N 1
ATOM 1760 C CA . GLU A 1 230 ? -1.581 2.251 -4.780 1.00 95.88 230 GLU A CA 1
ATOM 1761 C C . GLU A 1 230 ? -0.726 3.313 -5.469 1.00 95.88 230 GLU A C 1
ATOM 1763 O O . GLU A 1 230 ? -1.197 4.119 -6.273 1.00 95.88 230 GLU A O 1
ATOM 1768 N N . ASN A 1 231 ? 0.576 3.278 -5.194 1.00 95.81 231 ASN A N 1
ATOM 1769 C CA . ASN A 1 231 ? 1.548 3.971 -6.021 1.00 95.81 231 ASN A CA 1
ATOM 1770 C C . ASN A 1 231 ? 1.872 3.132 -7.264 1.00 95.81 231 ASN A C 1
ATOM 1772 O O . ASN A 1 231 ? 2.470 2.062 -7.150 1.00 95.81 231 ASN A O 1
ATOM 1776 N N . ASN A 1 232 ? 1.562 3.653 -8.450 1.00 91.62 232 ASN A N 1
ATOM 1777 C CA . ASN A 1 232 ? 2.057 3.091 -9.697 1.00 91.62 232 ASN A CA 1
ATOM 1778 C C . ASN A 1 232 ? 3.571 3.337 -9.795 1.00 91.62 232 ASN A C 1
ATOM 1780 O O . ASN A 1 232 ? 4.015 4.467 -10.000 1.00 91.62 232 ASN A O 1
ATOM 1784 N N . SER A 1 233 ? 4.368 2.276 -9.663 1.00 86.25 233 SER A N 1
ATOM 1785 C CA . SER A 1 233 ? 5.832 2.362 -9.645 1.00 86.25 233 SER A CA 1
ATOM 1786 C C . SER A 1 233 ? 6.470 2.729 -10.990 1.00 86.25 233 SER A C 1
ATOM 1788 O O . SER A 1 233 ? 7.671 3.004 -11.017 1.00 86.25 233 SER A O 1
ATOM 1790 N N . ASP A 1 234 ? 5.721 2.715 -12.095 1.00 86.56 234 ASP A N 1
ATOM 1791 C CA . ASP A 1 234 ? 6.222 3.126 -13.411 1.00 86.56 234 ASP A CA 1
ATOM 1792 C C . ASP A 1 234 ? 6.084 4.638 -13.606 1.00 86.56 234 ASP A C 1
ATOM 1794 O O . ASP A 1 234 ? 6.999 5.284 -14.114 1.00 86.56 234 ASP A O 1
ATOM 1798 N N . THR A 1 235 ? 4.968 5.219 -13.157 1.00 91.88 235 THR A N 1
ATOM 1799 C CA . THR A 1 235 ? 4.707 6.663 -13.296 1.00 91.88 235 THR A CA 1
ATOM 1800 C C . THR A 1 235 ? 5.073 7.464 -12.050 1.00 91.88 235 THR A C 1
ATOM 1802 O O . THR A 1 235 ? 5.256 8.677 -12.125 1.00 91.88 235 THR A O 1
ATOM 1805 N N . GLY A 1 236 ? 5.182 6.809 -10.893 1.00 93.06 236 GLY A N 1
ATOM 1806 C CA . GLY A 1 236 ? 5.334 7.478 -9.606 1.00 93.06 236 GLY A CA 1
ATOM 1807 C C . GLY A 1 236 ? 4.074 8.222 -9.158 1.00 93.06 236 GLY A C 1
ATOM 1808 O O . GLY A 1 236 ? 4.182 9.154 -8.366 1.00 93.06 236 GLY A O 1
ATOM 1809 N N . THR A 1 237 ? 2.898 7.844 -9.662 1.00 97.25 237 THR A N 1
ATOM 1810 C CA . THR A 1 237 ? 1.605 8.497 -9.381 1.00 97.25 237 THR A CA 1
ATOM 1811 C C . THR A 1 237 ? 0.727 7.592 -8.532 1.00 97.25 237 THR A C 1
ATOM 1813 O O . THR A 1 237 ? 0.779 6.371 -8.674 1.00 97.25 237 THR A O 1
ATOM 1816 N N . ILE A 1 238 ? -0.081 8.170 -7.651 1.00 97.69 238 ILE A N 1
ATOM 1817 C CA . ILE A 1 238 ? -1.086 7.427 -6.891 1.00 97.69 238 ILE A CA 1
ATOM 1818 C C . ILE A 1 238 ? -2.298 7.181 -7.796 1.00 97.69 238 ILE A C 1
ATOM 1820 O O . ILE A 1 238 ? -2.826 8.108 -8.407 1.00 97.69 238 ILE A O 1
ATOM 1824 N N . THR A 1 239 ? -2.728 5.929 -7.909 1.00 96.38 239 THR A N 1
ATOM 1825 C CA . THR A 1 239 ? -3.901 5.512 -8.691 1.00 96.38 239 THR A CA 1
ATOM 1826 C C . THR A 1 239 ? -4.929 4.871 -7.771 1.00 96.38 239 THR A C 1
ATOM 1828 O O . THR A 1 239 ? -4.542 4.210 -6.815 1.00 96.38 239 THR A O 1
ATOM 1831 N N . GLY A 1 240 ? -6.220 5.056 -8.058 1.00 94.62 240 GLY A N 1
ATOM 1832 C CA . GLY A 1 240 ? -7.328 4.377 -7.372 1.00 94.62 240 GLY A CA 1
ATOM 1833 C C . GLY A 1 240 ? -8.008 3.290 -8.203 1.00 94.62 240 GLY A C 1
ATOM 1834 O O . GLY A 1 240 ? -9.006 2.722 -7.760 1.00 94.62 240 GLY A O 1
ATOM 1835 N N . ASP A 1 241 ? -7.480 3.022 -9.401 1.00 94.31 241 ASP A N 1
ATOM 1836 C CA . ASP A 1 241 ? -7.967 1.994 -10.328 1.00 94.31 241 ASP A CA 1
ATOM 1837 C C . ASP A 1 241 ? -6.961 0.842 -10.476 1.00 94.31 241 ASP A C 1
ATOM 1839 O O . ASP A 1 241 ? -7.010 0.083 -11.453 1.00 94.31 241 ASP A O 1
ATOM 1843 N N . GLY A 1 242 ? -6.033 0.718 -9.518 1.00 92.19 242 GLY A N 1
ATOM 1844 C CA . GLY A 1 242 ? -5.146 -0.435 -9.415 1.00 92.19 242 GLY A CA 1
ATOM 1845 C C . GLY A 1 242 ? -5.969 -1.721 -9.366 1.00 92.19 242 GLY A C 1
ATOM 1846 O O . GLY A 1 242 ? -7.077 -1.744 -8.832 1.00 92.19 242 GLY A O 1
ATOM 1847 N N . ASP A 1 243 ? -5.458 -2.784 -9.974 1.00 92.62 243 ASP A N 1
ATOM 1848 C CA . ASP A 1 243 ? -6.168 -4.059 -10.088 1.00 92.62 243 ASP A CA 1
ATOM 1849 C C . ASP A 1 243 ? -5.681 -5.021 -9.003 1.00 92.62 243 ASP A C 1
ATOM 1851 O O . ASP A 1 243 ? -4.494 -5.361 -8.974 1.00 92.62 243 ASP A O 1
ATOM 1855 N N . LEU A 1 244 ? -6.591 -5.506 -8.152 1.00 93.38 244 LEU A N 1
ATOM 1856 C CA . LEU A 1 244 ? -6.282 -6.523 -7.142 1.00 93.38 244 LEU A CA 1
ATOM 1857 C C . LEU A 1 244 ? -5.669 -7.772 -7.794 1.00 93.38 244 LEU A C 1
ATOM 1859 O O . LEU A 1 244 ? -4.701 -8.337 -7.286 1.00 93.38 244 LEU A O 1
ATOM 1863 N N . GLY A 1 245 ? -6.151 -8.143 -8.984 1.00 90.12 245 GLY A N 1
ATOM 1864 C CA . GLY A 1 245 ? -5.599 -9.260 -9.743 1.00 90.12 245 GLY A CA 1
ATOM 1865 C C . GLY A 1 245 ? -4.134 -9.050 -10.137 1.00 90.12 245 GLY A C 1
ATOM 1866 O O . GLY A 1 245 ? -3.366 -10.009 -10.162 1.00 90.12 245 GLY A O 1
ATOM 1867 N N . LYS A 1 246 ? -3.693 -7.814 -10.411 1.00 85.56 246 LYS A N 1
ATOM 1868 C CA . LYS A 1 246 ? -2.269 -7.509 -10.656 1.00 85.56 246 LYS A CA 1
ATOM 1869 C C . LYS A 1 246 ? -1.443 -7.598 -9.381 1.00 85.56 246 LYS A C 1
ATOM 1871 O O . LYS A 1 246 ? -0.312 -8.079 -9.443 1.00 85.56 246 LYS A O 1
ATOM 1876 N N . PHE A 1 247 ? -2.010 -7.184 -8.250 1.00 87.44 247 PHE A N 1
ATOM 1877 C CA . PHE A 1 247 ? -1.372 -7.328 -6.945 1.00 87.44 247 PHE A CA 1
ATOM 1878 C C . PHE A 1 247 ? -1.104 -8.811 -6.626 1.00 87.44 247 PHE A C 1
ATOM 1880 O O . PHE A 1 247 ? 0.018 -9.160 -6.257 1.00 87.44 247 PHE A O 1
ATOM 1887 N N . ASN A 1 248 ? -2.072 -9.693 -6.912 1.00 82.19 248 ASN A N 1
ATOM 1888 C CA . ASN A 1 248 ? -1.930 -11.153 -6.806 1.00 82.19 248 ASN A CA 1
ATOM 1889 C C . ASN A 1 248 ? -0.958 -11.743 -7.842 1.00 82.19 248 ASN A C 1
ATOM 1891 O O . ASN A 1 248 ? -0.077 -12.528 -7.500 1.00 82.19 248 ASN A O 1
ATOM 1895 N N . LYS A 1 249 ? -1.072 -11.359 -9.122 1.00 69.12 249 LYS A N 1
ATOM 1896 C CA . LYS A 1 249 ? -0.216 -11.866 -10.220 1.00 69.12 249 LYS A CA 1
AT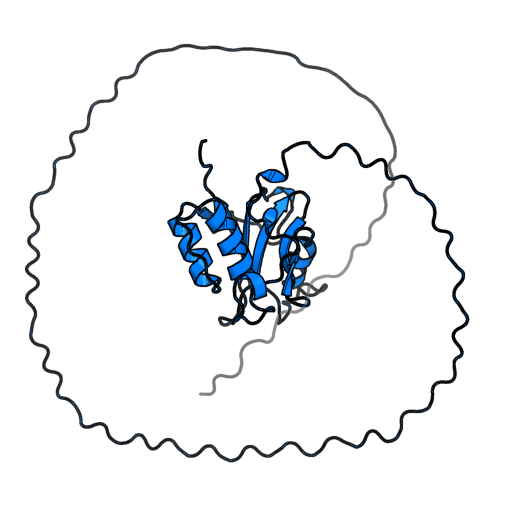OM 1897 C C . LYS A 1 249 ? 1.253 -11.494 -10.058 1.00 69.12 249 LYS A C 1
ATOM 1899 O O . LYS A 1 249 ? 2.119 -12.156 -10.621 1.00 69.12 249 LYS A O 1
ATOM 1904 N N . GLY A 1 250 ? 1.550 -10.455 -9.280 1.00 63.06 250 GLY A N 1
ATOM 1905 C CA . GLY A 1 250 ? 2.910 -10.170 -8.850 1.00 63.06 250 GLY A CA 1
ATOM 1906 C C . GLY A 1 250 ? 3.565 -11.378 -8.175 1.00 63.06 250 GLY A C 1
ATOM 1907 O O . GLY A 1 250 ? 4.759 -11.569 -8.367 1.00 63.06 250 GLY A O 1
ATOM 1908 N N . MET A 1 251 ? 2.802 -12.215 -7.461 1.00 58.66 251 MET A N 1
ATOM 1909 C CA . MET A 1 251 ? 3.289 -13.315 -6.619 1.00 58.66 251 MET A CA 1
ATOM 1910 C C . MET A 1 251 ? 3.765 -14.542 -7.412 1.00 58.66 251 MET A C 1
ATOM 1912 O O . MET A 1 251 ? 4.822 -15.095 -7.107 1.00 58.66 251 MET A O 1
ATOM 1916 N N . HIS A 1 252 ? 3.048 -14.931 -8.471 1.00 56.06 252 HIS A N 1
ATOM 1917 C CA . HIS A 1 252 ? 3.305 -16.176 -9.201 1.00 56.06 252 HIS A CA 1
ATOM 1918 C C . HIS A 1 252 ? 3.353 -15.963 -10.718 1.00 56.06 252 HIS A C 1
ATOM 1920 O O . HIS A 1 252 ? 2.585 -15.196 -11.294 1.00 56.06 252 HIS A O 1
ATOM 1926 N N . TYR A 1 253 ? 4.245 -16.686 -11.389 1.00 65.50 253 TYR A N 1
ATOM 1927 C CA . TYR A 1 253 ? 4.132 -16.939 -12.819 1.00 65.50 253 TYR A CA 1
ATOM 1928 C C . TYR A 1 253 ? 2.845 -17.738 -13.113 1.00 65.50 253 TYR A C 1
ATOM 1930 O O . TYR A 1 253 ? 2.333 -18.422 -12.226 1.00 65.50 253 TYR A O 1
ATOM 1938 N N . PRO A 1 254 ? 2.336 -17.724 -14.362 1.00 64.88 254 PRO A N 1
ATOM 1939 C CA . PRO A 1 254 ? 1.154 -18.506 -14.751 1.00 64.88 254 PRO A CA 1
ATOM 1940 C C . PRO A 1 254 ? 1.268 -20.020 -14.505 1.00 64.88 254 PRO A C 1
ATOM 1942 O O . PRO A 1 254 ? 0.260 -20.714 -14.490 1.00 64.88 254 PRO A O 1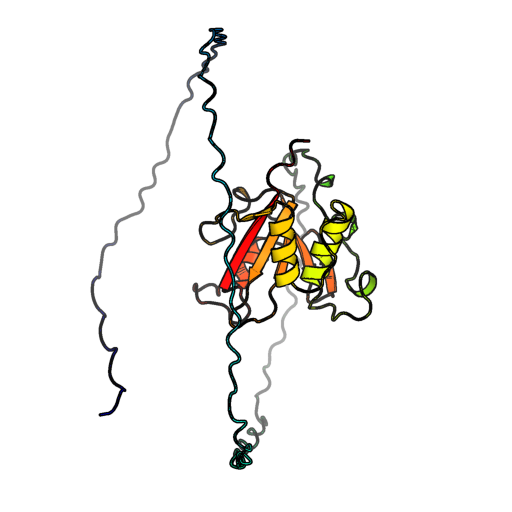
ATOM 1945 N N . ASP A 1 255 ? 2.487 -20.533 -14.327 1.00 69.44 255 ASP A N 1
ATOM 1946 C CA . ASP A 1 255 ? 2.786 -21.932 -14.004 1.00 69.44 255 ASP A CA 1
ATOM 1947 C C . ASP A 1 255 ? 2.852 -22.211 -12.484 1.00 69.44 255 ASP A C 1
ATOM 1949 O O . ASP A 1 255 ? 3.279 -23.288 -12.072 1.00 69.44 255 ASP A O 1
ATOM 1953 N N . GLY A 1 256 ? 2.464 -21.242 -11.647 1.00 59.06 256 GLY A N 1
ATOM 1954 C CA . GLY A 1 256 ? 2.460 -21.338 -10.185 1.00 59.06 256 GLY A CA 1
ATOM 1955 C C . GLY A 1 256 ? 3.822 -21.107 -9.522 1.00 59.06 256 GLY A C 1
ATOM 1956 O O . GLY A 1 256 ? 3.894 -20.996 -8.295 1.00 59.06 256 GLY A O 1
ATOM 1957 N N . ARG A 1 257 ? 4.918 -20.986 -10.287 1.00 63.53 257 ARG A N 1
ATOM 1958 C CA . ARG A 1 257 ? 6.240 -20.696 -9.713 1.00 63.53 257 ARG A CA 1
ATOM 1959 C C . ARG A 1 257 ? 6.305 -19.272 -9.182 1.00 63.53 257 ARG A C 1
ATOM 1961 O O . ARG A 1 257 ? 5.718 -18.356 -9.745 1.00 63.53 257 ARG A O 1
ATOM 1968 N N . TRP A 1 258 ? 7.098 -19.074 -8.140 1.00 55.50 258 TRP A N 1
ATOM 1969 C CA . TRP A 1 258 ? 7.379 -17.753 -7.591 1.00 55.50 258 TRP A CA 1
ATOM 1970 C C . TRP A 1 258 ? 8.004 -16.827 -8.632 1.00 55.50 258 TRP A C 1
ATOM 1972 O O . TRP A 1 258 ? 9.043 -17.141 -9.221 1.00 55.50 258 TRP A O 1
ATOM 1982 N N . ASN A 1 259 ? 7.393 -15.661 -8.833 1.00 68.56 259 ASN A N 1
ATOM 1983 C CA . ASN A 1 259 ? 8.045 -14.594 -9.574 1.00 68.56 259 ASN A CA 1
ATOM 1984 C C . ASN A 1 259 ? 9.178 -14.042 -8.705 1.00 68.56 259 ASN A C 1
ATOM 1986 O O . ASN A 1 259 ? 8.957 -13.692 -7.551 1.00 68.56 259 ASN A O 1
ATOM 1990 N N . LYS A 1 260 ? 10.392 -13.910 -9.251 1.00 59.19 260 LYS A N 1
ATOM 1991 C CA . LYS A 1 260 ? 11.531 -13.314 -8.520 1.00 59.19 260 LYS A CA 1
ATOM 1992 C C . LYS A 1 260 ? 11.251 -11.891 -8.011 1.00 59.19 260 LYS A C 1
ATOM 1994 O O . LYS A 1 260 ? 11.928 -11.413 -7.109 1.00 59.19 260 LYS A O 1
ATOM 1999 N N . ASN A 1 261 ? 10.269 -11.220 -8.613 1.00 65.88 261 ASN A N 1
ATOM 2000 C CA . ASN A 1 261 ? 9.794 -9.894 -8.226 1.00 65.88 261 ASN A CA 1
ATOM 2001 C C . ASN A 1 261 ? 8.479 -9.931 -7.420 1.00 65.88 261 ASN A C 1
ATOM 2003 O O . ASN A 1 261 ? 7.919 -8.872 -7.133 1.00 65.88 261 ASN A O 1
ATOM 2007 N N . GLY A 1 262 ? 7.981 -11.124 -7.102 1.00 77.56 262 GLY A N 1
ATOM 2008 C CA . GLY A 1 262 ? 6.742 -11.355 -6.373 1.00 77.56 262 GLY A CA 1
ATOM 2009 C C . GLY A 1 262 ? 6.873 -11.281 -4.864 1.00 77.56 262 GLY A C 1
ATOM 2010 O O . GLY A 1 262 ? 7.958 -11.056 -4.325 1.00 77.56 262 GLY A O 1
ATOM 2011 N N . PHE A 1 263 ? 5.734 -11.410 -4.188 1.00 85.00 263 PHE A N 1
ATOM 2012 C CA . PHE A 1 263 ? 5.631 -11.289 -2.736 1.00 85.00 263 PHE A CA 1
ATOM 2013 C C . PHE A 1 263 ? 5.515 -12.656 -2.073 1.00 85.00 263 PHE A C 1
ATOM 2015 O O . PHE A 1 263 ? 4.447 -13.238 -2.175 1.00 85.00 263 PHE A O 1
ATOM 2022 N N . ASP A 1 264 ? 6.533 -13.119 -1.343 1.00 84.94 264 ASP A N 1
ATOM 2023 C CA . ASP A 1 264 ? 6.497 -14.340 -0.515 1.00 84.94 264 ASP A CA 1
ATOM 2024 C C . ASP A 1 264 ? 5.195 -14.525 0.273 1.00 84.94 264 ASP A C 1
ATOM 2026 O O . ASP A 1 264 ? 4.732 -15.641 0.489 1.00 84.94 264 ASP A O 1
ATOM 2030 N N . SER A 1 265 ? 4.634 -13.420 0.761 1.00 87.75 265 SER A N 1
ATOM 2031 C CA . SER A 1 265 ? 3.318 -13.393 1.389 1.00 87.75 265 SER A CA 1
ATOM 2032 C C . SER A 1 265 ? 2.681 -12.025 1.214 1.00 87.75 265 SER A C 1
ATOM 2034 O O . SER A 1 265 ? 3.374 -11.007 1.123 1.00 87.75 265 SER A O 1
ATOM 2036 N N . VAL A 1 266 ? 1.353 -11.995 1.231 1.00 91.56 266 VAL A N 1
ATOM 2037 C CA . VAL A 1 266 ? 0.597 -10.760 1.400 1.00 91.56 266 VAL A CA 1
ATOM 2038 C C . VAL A 1 266 ? -0.069 -10.785 2.762 1.00 91.56 266 VAL A C 1
ATOM 2040 O O . VAL A 1 266 ? -0.714 -11.758 3.135 1.00 91.56 266 VAL A O 1
ATOM 2043 N N . LEU A 1 267 ? 0.098 -9.698 3.506 1.00 94.94 267 LEU A N 1
ATOM 2044 C CA . LEU A 1 267 ? -0.691 -9.444 4.698 1.00 94.94 267 LEU A CA 1
ATOM 2045 C C . LEU A 1 267 ? -1.866 -8.547 4.347 1.00 94.94 267 LEU A C 1
ATOM 2047 O O . LEU A 1 267 ? -1.677 -7.499 3.731 1.00 94.94 267 LEU A O 1
ATOM 2051 N N . VAL A 1 268 ? -3.044 -8.932 4.816 1.00 97.06 268 VAL A N 1
ATOM 2052 C CA . VAL A 1 268 ? -4.219 -8.067 4.856 1.00 97.06 268 VAL A CA 1
ATOM 2053 C C . VAL A 1 268 ? -4.356 -7.570 6.285 1.00 97.06 268 VAL A C 1
ATOM 2055 O O . VAL A 1 268 ? -4.441 -8.374 7.212 1.00 97.06 268 VAL A O 1
ATOM 2058 N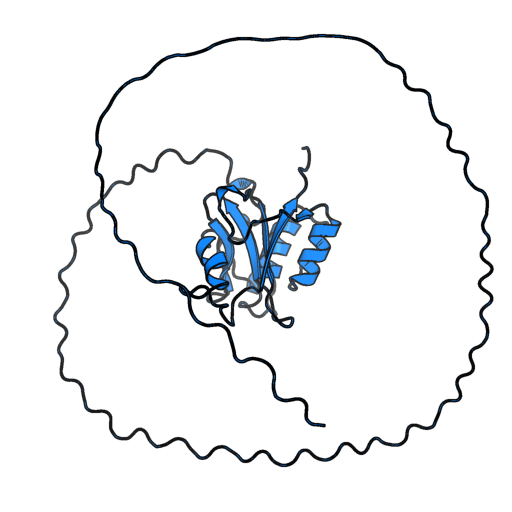 N . LEU A 1 269 ? -4.318 -6.255 6.479 1.00 97.62 269 LEU A N 1
ATOM 2059 C CA . LEU A 1 269 ? -4.528 -5.621 7.772 1.00 97.62 269 LEU A CA 1
ATOM 2060 C C . LEU A 1 269 ? -5.849 -4.863 7.755 1.00 97.62 269 LEU A C 1
ATOM 2062 O O . LEU A 1 269 ? -6.000 -3.893 7.013 1.00 97.62 269 LEU A O 1
ATOM 2066 N N . ARG A 1 270 ? -6.773 -5.280 8.615 1.00 96.69 270 ARG A N 1
ATOM 2067 C CA . ARG A 1 270 ? -8.086 -4.659 8.783 1.00 96.69 270 ARG A CA 1
ATOM 2068 C C . ARG A 1 270 ? -8.137 -3.947 10.115 1.00 96.69 270 ARG A C 1
ATOM 2070 O O . ARG A 1 270 ? -7.699 -4.486 11.129 1.00 96.69 270 ARG A O 1
ATOM 2077 N N . ARG A 1 271 ? -8.676 -2.734 10.144 1.00 95.00 271 ARG A N 1
ATOM 2078 C CA . ARG A 1 271 ? -8.925 -2.060 11.417 1.00 95.00 271 ARG A CA 1
ATOM 2079 C C . ARG A 1 271 ? -10.038 -2.813 12.143 1.00 95.00 271 ARG A C 1
ATOM 2081 O O . ARG A 1 271 ? -11.113 -2.974 11.572 1.00 95.00 271 ARG A O 1
ATOM 2088 N N . LYS A 1 272 ? -9.813 -3.258 13.387 1.00 93.06 272 LYS A N 1
ATOM 2089 C CA . LYS A 1 272 ? -10.918 -3.762 14.219 1.00 93.06 272 LYS A CA 1
ATOM 2090 C C . LYS A 1 272 ? -11.971 -2.673 14.271 1.00 93.06 272 LYS A C 1
ATOM 2092 O O . LYS A 1 272 ? -11.610 -1.566 14.669 1.00 93.06 272 LYS A O 1
ATOM 2097 N N . ASN A 1 273 ? -13.194 -2.987 13.823 1.00 72.19 273 ASN A N 1
ATOM 2098 C CA . ASN A 1 273 ? -14.316 -2.056 13.710 1.00 72.19 273 ASN A CA 1
ATOM 2099 C C . ASN A 1 273 ? -14.183 -0.946 14.750 1.00 72.19 273 ASN A C 1
ATOM 2101 O O . ASN A 1 273 ? -14.333 -1.198 15.948 1.00 72.19 273 ASN A O 1
ATOM 2105 N N . ALA A 1 274 ? -13.866 0.268 14.295 1.00 54.25 274 ALA A N 1
ATOM 2106 C CA . ALA A 1 274 ? -14.167 1.436 15.089 1.00 54.25 274 ALA A CA 1
ATOM 2107 C C . ALA A 1 274 ? -15.690 1.419 15.165 1.00 54.25 274 ALA A C 1
ATOM 2109 O O . ALA A 1 274 ? -16.359 1.768 14.198 1.00 54.25 274 ALA A O 1
ATOM 2110 N N . THR A 1 275 ? -16.245 0.858 16.240 1.00 44.69 275 THR A N 1
ATOM 2111 C CA . THR A 1 275 ? -17.630 1.118 16.620 1.00 44.69 275 THR A CA 1
ATOM 2112 C C . THR A 1 275 ? -17.754 2.633 16.654 1.00 44.69 275 THR A C 1
ATOM 2114 O O . THR A 1 275 ? -17.247 3.259 17.584 1.00 44.69 275 THR A O 1
ATOM 2117 N N . HIS A 1 276 ? -18.276 3.193 15.563 1.00 42.22 276 HIS A N 1
ATOM 2118 C CA . HIS A 1 276 ? -18.631 4.596 15.449 1.00 42.22 276 HIS A CA 1
ATOM 2119 C C . HIS A 1 276 ? -19.737 4.918 16.451 1.00 42.22 276 HIS A C 1
ATOM 2121 O O . HIS A 1 276 ? -20.622 4.052 16.650 1.00 42.22 276 HIS A O 1
#

Sequence (276 aa):
MNPFEFFQSINTINDKSAHPVHNSSELFASFNDAKNANTTSDSANSFLPLLTIDTPENIQNSCQLLPWKFPLRPEQPILIPEPSPIPFPSPFPEFSDLPELPGKLSPAPERERSNRSQDDPASPSGSDRDCPGTDLIGKPIKELDPSINPRLGCALAVSTALHEQHPEIPVTTNNKVLEAALKKNGYEIVETNGELIADDLQPGDVLIGKRPFGMPGHAAIYRGNGKIIENNSDTGTITGDGDLGKFNKGMHYPDGRWNKNGFDSVLVLRRKNATH

Foldseek 3Di:
DDPDDDDDDDDDDDDDDDDDDDDDDDDDDDDDDDDDDDDDDDDDDDDDDDDDDDDDDDDPPPPDDDDDDDPPDPDDPPPDDDDDDDDDPDDDDDPPDDDDDDDDDDDDDDDPDPPDPPPPPDDPVPDLVVFFQPVQAFPFLCVQPVPDQLLQCFQQSLQVSVCVVPVQRDRDSALVSNVVSLVVQQWDWDDDPQQDDLVSDDRRKKKWFAAPPRPGIGIWTDSGPQWIFGRPSVRSGTHGRHGSVVLRCLQADPVRHGDNRGGPDMTTIDHPDPPD

Radius of gyration: 31.2 Å; chains: 1; bounding box: 88×60×94 Å